Protein AF-0000000066333976 (afdb_homodimer)

InterPro domains:
  IPR004301 Nucleoplasmin family [PTHR22747] (30-150)
  IPR024057 Nucleoplasmin core domain [PF03066] (36-133)
  IPR036824 Nucleoplasmin core domain superfamily [SSF69203] (34-133)

Foldseek 3Di:
DDPPPCPPPVPPPPQPFPWDDFPVPPDVDFPKTKIKTKGWAFQVRFKDKDADDDPVWDKKKFWFKKFFDPPFDQDKKWKWKDAPPPPDDTGTDDIAGPVRGMDGDPDDIGHPGMMMGTPDGGTRMMTMMMMMTGDVVVVVVVVVVVVVVVVVVVVD/DPPPPPPPPPCPVPFPWPKDDFPQPPDPPFSKTKTKIKTWAFQVRFKDKDADPDPVWDKKKFWFKKFFDPPFDQDKKWKWKDAPPDPDDTHTDDIAGDVRGMDGDPDDIGHPGMMMGTPDGGTGMMTMMMMMTGDVVVVVVVVVVVVVVVVVVVVD

Secondary structure (DSSP, 8-state):
-----------------EE-------SS--SEEEEEEEEEEBTTB-EEEE--S-TTSEEEEEEEEEEE-TT--SS-EEEEEE-SSTTPPPEEEEEEBTTB-EEE-SS-EEPSSEEEEEEES---EEEEEEEEEEPHHHHHHHHHHHHHHHHHHHH-/-----------------EE--------SS--EEEEEEEEEE-SS--EEEE--S-TTSEEEEEEEEEEE-TT--SS-EEEEEE-SSTTPPPEEEEEEBTTB-EEE-SS-EEPSSEEEEEEES---EEEEEEEEEEPHHHHHHHHHHHHHHHHHHH--

Radius of gyration: 23.79 Å; Cα contacts (8 Å, |Δi|>4): 651; chains: 2; bounding box: 66×65×84 Å

Solvent-accessible surface area (backbone atoms only — not comparable to full-atom values): 17307 Å² total; per-residue (Å²): 140,82,82,79,83,68,82,75,76,78,68,78,71,62,61,58,56,48,62,54,79,66,76,74,76,75,64,104,58,79,66,50,49,65,31,46,36,32,39,52,30,25,67,92,40,36,63,49,73,49,68,72,88,62,83,86,40,54,60,43,34,32,49,41,37,43,32,56,42,91,79,27,63,76,53,56,31,31,36,24,38,33,39,52,43,42,95,37,69,66,40,61,65,44,33,32,29,74,76,36,43,59,49,70,37,87,70,47,74,44,40,61,44,33,37,39,33,52,78,35,54,52,33,43,32,37,39,36,29,36,40,36,36,43,50,60,67,54,57,48,45,53,52,47,51,55,49,50,57,52,48,54,59,67,76,96,139,81,83,78,80,71,81,77,75,81,72,79,77,70,73,73,58,50,63,25,45,83,57,79,68,76,63,98,58,82,59,47,35,79,27,49,33,36,43,70,32,25,67,91,40,35,60,50,74,48,69,72,88,59,83,86,41,54,60,44,34,33,47,41,26,41,25,47,44,90,78,28,63,74,53,58,31,31,36,24,38,32,41,51,73,58,96,56,71,67,41,78,76,44,78,30,29,74,69,39,32,44,51,71,39,79,75,50,70,43,40,62,46,34,37,39,33,52,78,35,56,50,32,43,32,35,38,25,29,36,39,34,39,40,48,57,72,55,52,49,50,52,52,50,51,53,48,52,53,52,52,52,57,70,75,97

Sequence (312 aa):
MFANMTSSFDENDSATSFSLSELSTSSSVSDRACVHWGCVLSGSKTTAVFKAENDLLENQFFIKTICLSEDAGDEMHIVAVCDGVGASKPLPIATLRHCMPMISFPGLELIPPVTFKLCSGKGPVFVSAQHITLNPIEMIEEEEEEKQDEEEDEDGMFANMTSSFDENDSATSFSLSELSTSSSVSDRACVHWGCVLSGSKTTAVFKAENDLLENQFFIKTICLSEDAGDEMHIVAVCDGVGASKPLPIATLRHCMPMISFPGLELIPPVTFKLCSGKGPVFVSAQHITLNPIEMIEEEEEEKQDEEEDEDG

Nearest PDB structures (foldse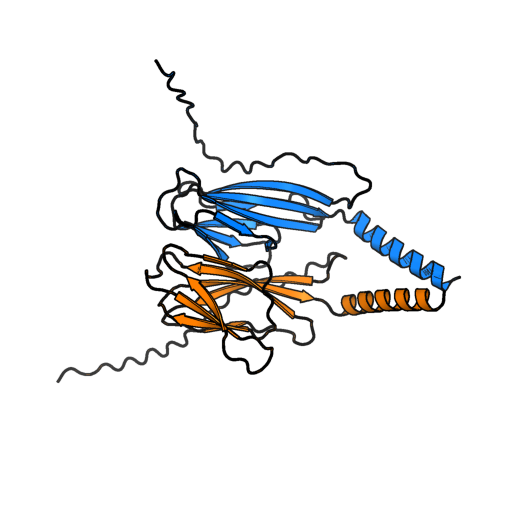ek):
  1xb9-assembly1_B  TM=9.253E-01  e=4.023E-10  Xenopus laevis
  3t30-assembly1_A  TM=9.185E-01  e=1.889E-09  Homo sapiens
  1xe0-assembly1_E  TM=9.095E-01  e=1.283E-09  Xenopus laevis
  1nlq-assembly1_D  TM=8.641E-01  e=8.233E-07  Drosophila melanogaster
  1nlq-assembly1_A  TM=8.359E-01  e=9.718E-07  Drosophila melanogaster

Structure (mmCIF, N/CA/C/O backbone):
data_AF-0000000066333976-model_v1
#
loop_
_entity.id
_entity.type
_entity.pdbx_description
1 polymer 'Nucleophosmin/nucleoplasmin, 2a'
#
loop_
_atom_site.group_PDB
_atom_site.id
_atom_site.type_symbol
_atom_site.label_atom_id
_atom_site.label_alt_id
_atom_site.label_comp_id
_atom_site.label_asym_id
_atom_site.label_entity_id
_atom_site.label_seq_id
_atom_site.pdbx_PDB_ins_code
_atom_site.Cartn_x
_atom_site.Cartn_y
_atom_site.Cartn_z
_atom_site.occupancy
_atom_site.B_iso_or_equiv
_atom_site.auth_seq_id
_atom_site.auth_comp_id
_atom_site.auth_asym_id
_atom_site.auth_atom_id
_atom_site.pdbx_PDB_model_num
ATOM 1 N N . MET A 1 1 ? -38 -29.406 14.859 1 21.77 1 MET A N 1
ATOM 2 C CA . MET A 1 1 ? -38.906 -28.484 14.172 1 21.77 1 MET A CA 1
ATOM 3 C C . MET A 1 1 ? -38.312 -27.078 14.102 1 21.77 1 MET A C 1
ATOM 5 O O . MET A 1 1 ? -38.406 -26.297 15.047 1 21.77 1 MET A O 1
ATOM 9 N N . PHE A 1 2 ? -36.969 -26.844 13.688 1 23.08 2 PHE A N 1
ATOM 10 C CA . PHE A 1 2 ? -36 -25.766 13.75 1 23.08 2 PHE A CA 1
ATOM 11 C C . PHE A 1 2 ? -36.375 -24.625 12.812 1 23.08 2 PHE A C 1
ATOM 13 O O . PHE A 1 2 ? -36.688 -24.859 11.633 1 23.08 2 PHE A O 1
ATOM 20 N N . ALA A 1 3 ? -37.094 -23.562 13.289 1 21.98 3 ALA A N 1
ATOM 21 C CA . ALA A 1 3 ? -37.656 -22.359 12.688 1 21.98 3 ALA A CA 1
ATOM 22 C C . ALA A 1 3 ? -36.656 -21.688 11.758 1 21.98 3 ALA A C 1
ATOM 24 O O . ALA A 1 3 ? -35.5 -21.531 12.102 1 21.98 3 ALA A O 1
ATOM 25 N N . ASN A 1 4 ? -36.875 -21.75 10.406 1 21.89 4 ASN A N 1
ATOM 26 C CA . ASN A 1 4 ? -36.219 -21.328 9.172 1 21.89 4 ASN A CA 1
ATOM 27 C C . ASN A 1 4 ? -36.031 -19.812 9.133 1 21.89 4 ASN A C 1
ATOM 29 O O . ASN A 1 4 ? -36.969 -19.047 9.102 1 21.89 4 ASN A O 1
ATOM 33 N N . MET A 1 5 ? -35.156 -19.188 9.93 1 23.03 5 MET A N 1
ATOM 34 C CA . MET A 1 5 ? -34.938 -17.75 10.031 1 23.03 5 MET A CA 1
ATOM 35 C C . MET A 1 5 ? -34.625 -17.141 8.672 1 23.03 5 MET A C 1
ATOM 37 O O . MET A 1 5 ? -33.562 -17.406 8.094 1 23.03 5 MET A O 1
ATOM 41 N N . THR A 1 6 ? -35.5 -17 7.668 1 26.38 6 THR A N 1
ATOM 42 C CA . THR A 1 6 ? -35.531 -16.453 6.316 1 26.38 6 THR A CA 1
ATOM 43 C C . THR A 1 6 ? -35.156 -14.977 6.324 1 26.38 6 THR A C 1
ATOM 45 O O . THR A 1 6 ? -35.406 -14.258 5.359 1 26.38 6 THR A O 1
ATOM 48 N N . SER A 1 7 ? -34.281 -14.383 7.121 1 26.28 7 SER A N 1
ATOM 49 C CA . SER A 1 7 ? -34.188 -12.93 7.07 1 26.28 7 SER A CA 1
ATOM 50 C C . SER A 1 7 ? -33.781 -12.453 5.676 1 26.28 7 SER A C 1
ATOM 52 O O . SER A 1 7 ? -32.844 -12.953 5.082 1 26.28 7 SER A O 1
ATOM 54 N N . SER A 1 8 ? -34.688 -12.102 4.824 1 28.3 8 SER A N 1
ATOM 55 C CA . SER A 1 8 ? -34.688 -11.453 3.521 1 28.3 8 SER A CA 1
ATOM 56 C C . SER A 1 8 ? -33.781 -10.234 3.525 1 28.3 8 SER A C 1
ATOM 58 O O . SER A 1 8 ? -34 -9.273 4.262 1 28.3 8 SER A O 1
ATOM 60 N N . PHE A 1 9 ? -32.406 -10.375 3.426 1 28.52 9 PHE A N 1
ATOM 61 C CA . PHE A 1 9 ? -31.484 -9.289 3.133 1 28.52 9 PHE A CA 1
ATOM 62 C C . PHE A 1 9 ? -31.875 -8.562 1.855 1 28.52 9 PHE A C 1
ATOM 64 O O . PHE A 1 9 ? -31.938 -9.172 0.782 1 28.52 9 PHE A O 1
ATOM 71 N N . ASP A 1 10 ? -32.969 -7.934 1.792 1 31.34 10 ASP A N 1
ATOM 72 C CA . ASP A 1 10 ? -33.312 -7.031 0.694 1 31.34 10 ASP A CA 1
ATOM 73 C C . ASP A 1 10 ? -32.094 -6.164 0.311 1 31.34 10 ASP A C 1
ATOM 75 O O . ASP A 1 10 ? -31.656 -5.332 1.103 1 31.34 10 ASP A O 1
ATOM 79 N N . GLU A 1 11 ? -31.156 -6.664 -0.426 1 31.61 11 GLU A N 1
ATOM 80 C CA . GLU A 1 11 ? -29.797 -6.301 -0.812 1 31.61 11 GLU A CA 1
ATOM 81 C C . GLU A 1 11 ? -29.781 -5.035 -1.665 1 31.61 11 GLU A C 1
ATOM 83 O O . GLU A 1 11 ? -29.797 -5.109 -2.896 1 31.61 11 GLU A O 1
ATOM 88 N N . ASN A 1 12 ? -30.75 -4.195 -1.625 1 33.91 12 ASN A N 1
ATOM 89 C CA . ASN A 1 12 ? -30.5 -2.934 -2.314 1 33.91 12 ASN A CA 1
ATOM 90 C C . ASN A 1 12 ? -29.141 -2.342 -1.954 1 33.91 12 ASN A C 1
ATOM 92 O O . ASN A 1 12 ? -28.938 -1.881 -0.83 1 33.91 12 ASN A O 1
ATOM 96 N N . ASP A 1 13 ? -28.078 -2.992 -2.262 1 35.62 13 ASP A N 1
ATOM 97 C CA . ASP A 1 13 ? -26.734 -3.168 -1.733 1 35.62 13 ASP A CA 1
ATOM 98 C C . ASP A 1 13 ? -25.953 -1.854 -1.762 1 35.62 13 ASP A C 1
ATOM 100 O O . ASP A 1 13 ? -25.344 -1.513 -2.773 1 35.62 13 ASP A O 1
ATOM 104 N N . SER A 1 14 ? -26.609 -0.708 -1.386 1 34.12 14 SER A N 1
ATOM 105 C CA . SER A 1 14 ? -25.891 0.531 -1.108 1 34.12 14 SER A CA 1
ATOM 106 C C . SER A 1 14 ? -24.656 0.273 -0.254 1 34.12 14 SER A C 1
ATOM 108 O O . SER A 1 14 ? -24.75 -0.365 0.797 1 34.12 14 SER A O 1
ATOM 110 N N . ALA A 1 15 ? -23.594 0.034 -0.888 1 41.09 15 ALA A N 1
ATOM 111 C CA . ALA A 1 15 ? -22.344 0.013 -0.123 1 41.09 15 ALA A CA 1
ATOM 112 C C . ALA A 1 15 ? -22.422 0.968 1.064 1 41.09 15 ALA A C 1
ATOM 114 O O . ALA A 1 15 ? -22.297 2.184 0.899 1 41.09 15 ALA A O 1
ATOM 115 N N . THR A 1 16 ? -23.375 0.77 2.023 1 39.41 16 THR A N 1
ATOM 116 C CA . THR A 1 16 ? -23.5 1.632 3.195 1 39.41 16 THR A CA 1
ATOM 117 C C . THR A 1 16 ? -22.172 1.677 3.963 1 39.41 16 THR A C 1
ATOM 119 O O . THR A 1 16 ? -21.625 0.634 4.336 1 39.41 16 THR A O 1
ATOM 122 N N . SER A 1 17 ? -21.312 2.529 3.588 1 44.94 17 SER A N 1
ATOM 123 C CA . SER A 1 17 ? -20.25 2.916 4.523 1 44.94 17 SER A CA 1
ATOM 124 C C . SER A 1 17 ? -20.797 3.051 5.941 1 44.94 17 SER A C 1
ATOM 126 O O . SER A 1 17 ? -21.844 3.654 6.152 1 44.94 17 SER A O 1
ATOM 128 N N . PHE A 1 18 ? -20.812 2.01 6.707 1 48.28 18 PHE A N 1
ATOM 129 C CA . PHE A 1 18 ? -21.219 2.174 8.094 1 48.28 18 PHE A CA 1
ATOM 130 C C . PHE A 1 18 ? -20.203 3.004 8.867 1 48.28 18 PHE A C 1
ATOM 132 O O . PHE A 1 18 ? -19 2.742 8.805 1 48.28 18 PHE A O 1
ATOM 139 N N . SER A 1 19 ? -20.547 4.207 8.938 1 38.12 19 SER A N 1
ATOM 140 C CA . SER A 1 19 ? -19.781 5.016 9.883 1 38.12 19 SER A CA 1
ATOM 141 C C . SER A 1 19 ? -20.078 4.609 11.32 1 38.12 19 SER A C 1
ATOM 143 O O . SER A 1 19 ? -21.219 4.641 11.758 1 38.12 19 SER A O 1
ATOM 145 N N . LEU A 1 20 ? -19.484 3.637 11.906 1 35.81 20 LEU A N 1
ATOM 146 C CA . LEU A 1 20 ? -19.609 3.486 13.352 1 35.81 20 LEU A CA 1
ATOM 147 C C . LEU A 1 20 ? -19.469 4.836 14.055 1 35.81 20 LEU A C 1
ATOM 149 O O . LEU A 1 20 ? -18.578 5.629 13.719 1 35.81 20 LEU A O 1
ATOM 153 N N . SER A 1 21 ? -20.469 5.305 14.797 1 36.91 21 SER A N 1
ATOM 154 C CA . SER A 1 21 ? -20.594 6.492 15.633 1 36.91 21 SER A CA 1
ATOM 155 C C . SER A 1 21 ? -19.312 6.762 16.406 1 36.91 21 SER A C 1
ATOM 157 O O . SER A 1 21 ? -18.578 5.836 16.734 1 36.91 21 SER A O 1
ATOM 159 N N . GLU A 1 22 ? -19.047 8.102 16.562 1 38.59 22 GLU A N 1
ATOM 160 C CA . GLU A 1 22 ? -18.047 8.977 17.172 1 38.59 22 GLU A CA 1
ATOM 161 C C . GLU A 1 22 ? -18.016 8.797 18.688 1 38.59 22 GLU A C 1
ATOM 163 O O . GLU A 1 22 ? -18.906 9.258 19.406 1 38.59 22 GLU A O 1
ATOM 168 N N . LEU A 1 23 ? -17.688 7.73 19.328 1 34.84 23 LEU A N 1
ATOM 169 C CA . LEU A 1 23 ? -17.391 7.953 20.734 1 34.84 23 LEU A CA 1
ATOM 170 C C . LEU A 1 23 ? -16.344 9.055 20.906 1 34.84 23 LEU A C 1
ATOM 172 O O . LEU A 1 23 ? -15.172 8.859 20.562 1 34.84 23 LEU A O 1
ATOM 176 N N . SER A 1 24 ? -16.859 10.273 20.844 1 36.06 24 SER A N 1
ATOM 177 C CA . SER A 1 24 ? -16.172 11.492 21.266 1 36.06 24 SER A CA 1
ATOM 178 C C . SER A 1 24 ? -15.664 11.375 22.703 1 36.06 24 SER A C 1
ATOM 180 O O . SER A 1 24 ? -16.453 11.453 23.641 1 36.06 24 SER A O 1
ATOM 182 N N . THR A 1 25 ? -15 10.383 23.234 1 34.78 25 THR A N 1
ATOM 183 C CA . THR A 1 25 ? -14.531 10.555 24.609 1 34.78 25 THR A CA 1
ATOM 184 C C . THR A 1 25 ? -13.75 11.852 24.75 1 34.78 25 THR A C 1
ATOM 186 O O . THR A 1 25 ? -12.938 12.195 23.891 1 34.78 25 THR A O 1
ATOM 189 N N . SER A 1 26 ? -14.148 12.789 25.75 1 32.47 26 SER A N 1
ATOM 190 C CA . SER A 1 26 ? -13.781 14.062 26.359 1 32.47 26 SER A CA 1
ATOM 191 C C . SER A 1 26 ? -12.32 14.055 26.812 1 32.47 26 SER A C 1
ATOM 193 O O . SER A 1 26 ? -11.859 15.008 27.438 1 32.47 26 SER A O 1
ATOM 195 N N . SER A 1 27 ? -11.484 13.023 27.094 1 38.28 27 SER A N 1
ATOM 196 C CA . SER A 1 27 ? -10.344 13.336 27.953 1 38.28 27 SER A CA 1
ATOM 197 C C . SER A 1 27 ? -9.609 14.578 27.469 1 38.28 27 SER A C 1
ATOM 199 O O . SER A 1 27 ? -9.703 14.945 26.297 1 38.28 27 SER A O 1
ATOM 201 N N . SER A 1 28 ? -9.016 15.484 28.344 1 39.25 28 SER A N 1
ATOM 202 C CA . SER A 1 28 ? -8.211 16.688 28.156 1 39.25 28 SER A CA 1
ATOM 203 C C . SER A 1 28 ? -7.312 16.562 26.922 1 39.25 28 SER A C 1
ATOM 205 O O . SER A 1 28 ? -6.379 17.344 26.75 1 39.25 28 SER A O 1
ATOM 207 N N . VAL A 1 29 ? -7.148 15.414 26.156 1 43.16 29 VAL A N 1
ATOM 208 C CA . VAL A 1 29 ? -6.656 14.516 25.125 1 43.16 29 VAL A CA 1
ATOM 209 C C . VAL A 1 29 ? -6.691 15.219 23.766 1 43.16 29 VAL A C 1
ATOM 211 O O . VAL A 1 29 ? -7.633 15.961 23.469 1 43.16 29 VAL A O 1
ATOM 214 N N . SER A 1 30 ? -5.648 15.148 22.719 1 48.72 30 SER A N 1
ATOM 215 C CA . SER A 1 30 ? -5.473 15.703 21.375 1 48.72 30 SER A CA 1
ATOM 216 C C . SER A 1 30 ? -6.789 15.719 20.609 1 48.72 30 SER A C 1
ATOM 218 O O . SER A 1 30 ? -7.59 14.789 20.719 1 48.72 30 SER A O 1
ATOM 220 N N . ASP A 1 31 ? -7.484 16.844 20.562 1 63.28 31 ASP A N 1
ATOM 221 C CA . ASP A 1 31 ? -8.641 17.25 19.766 1 63.28 31 ASP A CA 1
ATOM 222 C C . ASP A 1 31 ? -8.695 16.5 18.438 1 63.28 31 ASP A C 1
ATOM 224 O O . ASP A 1 31 ? -8.883 17.094 17.391 1 63.28 31 ASP A O 1
ATOM 228 N N . ARG A 1 32 ? -8.18 15.438 18.547 1 72.88 32 ARG A N 1
ATOM 229 C CA . ARG A 1 32 ? -8.336 14.586 17.375 1 72.88 32 ARG A CA 1
ATOM 230 C C . ARG A 1 32 ? -9.617 13.766 17.453 1 72.88 32 ARG A C 1
ATOM 232 O O . ARG A 1 32 ? -9.953 13.234 18.516 1 72.88 32 ARG A O 1
ATOM 239 N N . ALA A 1 33 ? -10.438 13.875 16.484 1 80.94 33 ALA A N 1
ATOM 240 C CA . ALA A 1 33 ? -11.57 12.969 16.312 1 80.94 33 ALA A CA 1
ATOM 241 C C . ALA A 1 33 ? -11.172 11.742 15.492 1 80.94 33 ALA A C 1
ATOM 243 O O . ALA A 1 33 ? -10.492 11.867 14.469 1 80.94 33 ALA A O 1
ATOM 244 N N . CYS A 1 34 ? -11.359 10.516 16.141 1 85.56 34 CYS A N 1
ATOM 245 C CA . CYS A 1 34 ? -11.094 9.25 15.469 1 85.56 34 CYS A CA 1
ATOM 246 C C . CYS A 1 34 ? -12.383 8.492 15.188 1 85.56 34 CYS A C 1
ATOM 248 O O . CYS A 1 34 ? -13.102 8.117 16.125 1 85.56 34 CYS A O 1
ATOM 250 N N . VAL A 1 35 ? -12.695 8.258 13.93 1 89.81 35 VAL A N 1
ATOM 251 C CA . VAL A 1 35 ? -13.945 7.617 13.523 1 89.81 35 VAL A CA 1
ATOM 252 C C . VAL A 1 35 ? -13.641 6.375 12.688 1 89.81 35 VAL A C 1
ATOM 254 O O . VAL A 1 35 ? -12.789 6.418 11.797 1 89.81 35 VAL A O 1
ATOM 257 N N . HIS A 1 36 ? -14.312 5.246 12.992 1 93.12 36 HIS A N 1
ATOM 258 C CA . HIS A 1 36 ? -14.195 4.047 12.164 1 93.12 36 HIS A CA 1
ATOM 259 C C . HIS A 1 36 ? -15.047 4.16 10.906 1 93.12 36 HIS A C 1
ATOM 261 O O . HIS A 1 36 ? -16.172 4.68 10.953 1 93.12 36 HIS A O 1
ATOM 267 N N . TRP A 1 37 ? -14.562 3.678 9.891 1 94.06 37 TRP A N 1
ATOM 268 C CA . TRP A 1 37 ? -15.242 3.643 8.602 1 94.06 37 TRP A CA 1
ATOM 269 C C . TRP A 1 37 ? -15.117 2.266 7.957 1 94.06 37 TRP A C 1
ATOM 271 O O . TRP A 1 37 ? -14.133 1.555 8.18 1 94.06 37 TRP A O 1
ATOM 281 N N . GLY A 1 38 ? -16.141 1.866 7.207 1 96.69 38 GLY A N 1
ATOM 282 C CA . GLY A 1 38 ? -16.078 0.613 6.473 1 96.69 38 GLY A CA 1
ATOM 283 C C . GLY A 1 38 ? -16.984 0.59 5.254 1 96.69 38 GLY A C 1
ATOM 284 O O . GLY A 1 38 ? -17.859 1.449 5.109 1 96.69 38 GLY A O 1
ATOM 285 N N . CYS A 1 39 ? -16.75 -0.348 4.383 1 96.88 39 CYS A N 1
ATOM 286 C CA . CYS A 1 39 ? -17.578 -0.558 3.201 1 96.88 39 CYS A CA 1
ATOM 287 C C . CYS A 1 39 ? -17.5 -2.008 2.734 1 96.88 39 CYS A C 1
ATOM 289 O O . CYS A 1 39 ? -16.734 -2.803 3.285 1 96.88 39 CYS A O 1
ATOM 291 N N . VAL A 1 40 ? -18.391 -2.309 1.813 1 97.44 40 VAL A N 1
ATOM 292 C CA . VAL A 1 40 ? -18.406 -3.621 1.176 1 97.44 40 VAL A CA 1
ATOM 293 C C . VAL A 1 40 ? -18.25 -3.463 -0.336 1 97.44 40 VAL A C 1
ATOM 295 O O . VAL A 1 40 ? -18.953 -2.654 -0.953 1 97.44 40 VAL A O 1
ATOM 298 N N . LEU A 1 41 ? -17.297 -4.184 -0.89 1 98.25 41 LEU A N 1
ATOM 299 C CA . LEU A 1 41 ? -17.141 -4.254 -2.338 1 98.25 41 LEU A CA 1
ATOM 300 C C . LEU A 1 41 ? -17.641 -5.586 -2.879 1 98.25 41 LEU A C 1
ATOM 302 O O . LEU A 1 41 ? -17.453 -6.629 -2.248 1 98.25 41 LEU A O 1
ATOM 306 N N . SER A 1 42 ? -18.219 -5.562 -4.031 1 97.81 42 SER A N 1
ATOM 307 C CA . SER A 1 42 ? -18.75 -6.762 -4.664 1 97.81 42 SER A CA 1
ATOM 308 C C . SER A 1 42 ? -18.828 -6.602 -6.18 1 97.81 42 SER A C 1
ATOM 310 O O . SER A 1 42 ? -18.531 -5.527 -6.711 1 97.81 42 SER A O 1
ATOM 312 N N . GLY A 1 43 ? -19.141 -7.742 -6.82 1 96.88 43 GLY A N 1
ATOM 313 C CA . GLY A 1 43 ? -19.344 -7.699 -8.258 1 96.88 43 GLY A CA 1
ATOM 314 C C . GLY A 1 43 ? -20.344 -6.645 -8.688 1 96.88 43 GLY A C 1
ATOM 315 O O . GLY A 1 43 ? -20.234 -6.07 -9.773 1 96.88 43 GLY A O 1
ATOM 316 N N . SER A 1 44 ? -21.312 -6.258 -7.941 1 96.19 44 SER A N 1
ATOM 317 C CA . SER A 1 44 ? -22.359 -5.285 -8.273 1 96.19 44 SER A CA 1
ATOM 318 C C . SER A 1 44 ? -21.938 -3.875 -7.879 1 96.19 44 SER A C 1
ATOM 320 O O . SER A 1 44 ? -22.469 -2.895 -8.391 1 96.19 44 SER A O 1
ATOM 322 N N . LYS A 1 45 ? -21.047 -3.639 -6.984 1 97.31 45 LYS A N 1
ATOM 323 C CA . LYS A 1 45 ? -20.484 -2.375 -6.527 1 97.31 45 LYS A CA 1
ATOM 324 C C . LYS A 1 45 ? -18.984 -2.498 -6.305 1 97.31 45 LYS A C 1
ATOM 326 O O . LYS A 1 45 ? -18.531 -2.688 -5.176 1 97.31 45 LYS A O 1
ATOM 331 N N . THR A 1 46 ? -18.281 -2.219 -7.262 1 98.25 46 THR A N 1
ATOM 332 C CA . THR A 1 46 ? -16.859 -2.549 -7.246 1 98.25 46 THR A CA 1
ATOM 333 C C . THR A 1 46 ? -16.031 -1.388 -6.688 1 98.25 46 THR A C 1
ATOM 335 O O . THR A 1 46 ? -14.836 -1.529 -6.441 1 98.25 46 THR A O 1
ATOM 338 N N . THR A 1 47 ? -16.703 -0.227 -6.465 1 97.69 47 THR A N 1
ATOM 339 C CA . THR A 1 47 ? -15.953 0.953 -6.047 1 97.69 47 THR A CA 1
ATOM 340 C C . THR A 1 47 ? -16.594 1.599 -4.824 1 97.69 47 THR A C 1
ATOM 342 O O . THR A 1 47 ? -17.828 1.605 -4.691 1 97.69 47 THR A O 1
ATOM 345 N N . ALA A 1 48 ? -15.805 2.08 -3.939 1 97.5 48 ALA A N 1
ATOM 346 C CA . ALA A 1 48 ? -16.219 2.873 -2.785 1 97.5 48 ALA A CA 1
ATOM 347 C C . ALA A 1 48 ? -15.266 4.051 -2.562 1 97.5 48 ALA A C 1
ATOM 349 O O . ALA A 1 48 ? -14.055 3.92 -2.732 1 97.5 48 ALA A O 1
ATOM 350 N N . VAL A 1 49 ? -15.867 5.188 -2.158 1 96.31 49 VAL A N 1
ATOM 351 C CA . VAL A 1 49 ? -15.062 6.391 -1.971 1 96.31 49 VAL A CA 1
ATOM 352 C C . VAL A 1 49 ? -15.289 6.949 -0.565 1 96.31 49 VAL A C 1
ATOM 354 O O . VAL A 1 49 ? -16.422 7.105 -0.126 1 96.31 49 VAL A O 1
ATOM 357 N N . PHE A 1 50 ? -14.203 7.195 0.134 1 95.31 50 PHE A N 1
ATOM 358 C CA . PHE A 1 50 ? -14.258 7.992 1.353 1 95.31 50 PHE A CA 1
ATOM 359 C C . PHE A 1 50 ? -13.898 9.445 1.062 1 95.31 50 PHE A C 1
ATOM 361 O O . PHE A 1 50 ? -12.836 9.727 0.5 1 95.31 50 PHE A O 1
ATOM 368 N N . LYS A 1 51 ? -14.75 10.297 1.509 1 93.06 51 LYS A N 1
ATOM 369 C CA . LYS A 1 51 ? -14.5 11.734 1.429 1 93.06 51 LYS A CA 1
ATOM 370 C C . LYS A 1 51 ? -14.586 12.383 2.805 1 93.06 51 LYS A C 1
ATOM 372 O O . LYS A 1 51 ? -15.578 12.211 3.516 1 93.06 51 LYS A O 1
ATOM 377 N N . ALA A 1 52 ? -13.523 12.992 3.113 1 88.69 52 ALA A N 1
ATOM 378 C CA . ALA A 1 52 ? -13.578 13.734 4.371 1 88.69 52 ALA A CA 1
ATOM 379 C C . ALA A 1 52 ? -14.531 14.922 4.266 1 88.69 52 ALA A C 1
ATOM 381 O O . ALA A 1 52 ? -14.586 15.594 3.234 1 88.69 52 ALA A O 1
ATOM 382 N N . GLU A 1 53 ? -15.273 15.188 5.258 1 81.56 53 GLU A N 1
ATOM 383 C CA . GLU A 1 53 ? -16.266 16.25 5.258 1 81.56 53 GLU A CA 1
ATOM 384 C C . GLU A 1 53 ? -15.609 17.625 5.285 1 81.56 53 GLU A C 1
ATOM 386 O O . GLU A 1 53 ? -16.031 18.531 4.562 1 81.56 53 GLU A O 1
ATOM 391 N N . ASN A 1 54 ? -14.633 17.891 6.148 1 74.38 54 ASN A N 1
ATOM 392 C CA . ASN A 1 54 ? -14 19.203 6.32 1 74.38 54 ASN A CA 1
ATOM 393 C C . ASN A 1 54 ? -12.594 19.219 5.734 1 74.38 54 ASN A C 1
ATOM 395 O O . ASN A 1 54 ? -11.664 18.672 6.328 1 74.38 54 ASN A O 1
ATOM 399 N N . ASP A 1 55 ? -12.406 19.938 4.676 1 70 55 ASP A N 1
ATOM 400 C CA . ASP A 1 55 ? -11.117 19.984 3.99 1 70 55 ASP A CA 1
ATOM 401 C C . ASP A 1 55 ? -10.172 20.953 4.688 1 70 55 ASP A C 1
ATOM 403 O O . ASP A 1 55 ? -8.992 21.031 4.34 1 70 55 ASP A O 1
ATOM 407 N N . LEU A 1 56 ? -10.711 21.688 5.668 1 69.88 56 LEU A N 1
ATOM 408 C CA . LEU A 1 56 ? -9.875 22.656 6.355 1 69.88 56 LEU A CA 1
ATOM 409 C C . LEU A 1 56 ? -9.031 22 7.438 1 69.88 56 LEU A C 1
ATOM 411 O O . LEU A 1 56 ? -8.031 22.547 7.883 1 69.88 56 LEU A O 1
ATOM 415 N N . LEU A 1 57 ? -9.477 20.891 7.879 1 74.06 57 LEU A N 1
ATOM 416 C CA . LEU A 1 57 ? -8.75 20.141 8.898 1 74.06 57 LEU A CA 1
ATOM 417 C C . LEU A 1 57 ? -7.797 19.141 8.266 1 74.06 57 LEU A C 1
ATOM 419 O O . LEU A 1 57 ? -7.973 18.75 7.109 1 74.06 57 LEU A O 1
ATOM 423 N N . GLU A 1 58 ? -6.785 18.828 9.055 1 77.62 58 GLU A N 1
ATOM 424 C CA . GLU A 1 58 ? -5.957 17.688 8.656 1 77.62 58 GLU A CA 1
ATOM 425 C C . GLU A 1 58 ? -6.707 16.375 8.836 1 77.62 58 GLU A C 1
ATOM 427 O O . GLU A 1 58 ? -7.191 16.078 9.93 1 77.62 58 GLU A O 1
ATOM 432 N N . ASN A 1 59 ? -6.898 15.773 7.762 1 81.88 59 ASN A N 1
ATOM 433 C CA . ASN A 1 59 ? -7.598 14.5 7.75 1 81.88 59 ASN A CA 1
ATOM 434 C C . ASN A 1 59 ? -6.652 13.336 7.445 1 81.88 59 ASN A C 1
ATOM 436 O O . ASN A 1 59 ? -5.879 13.398 6.488 1 81.88 59 ASN A O 1
ATOM 440 N N . GLN A 1 60 ? -6.57 12.391 8.352 1 85.5 60 GLN A N 1
ATOM 441 C CA . GLN A 1 60 ? -5.805 11.164 8.141 1 85.5 60 GLN A CA 1
ATOM 442 C C . GLN A 1 60 ? -6.723 9.961 7.98 1 85.5 60 GLN A C 1
ATOM 444 O O . GLN A 1 60 ? -7.617 9.742 8.797 1 85.5 60 GLN A O 1
ATOM 449 N N . PHE A 1 61 ? -6.438 9.234 7 1 92.12 61 PHE A N 1
ATOM 450 C CA . PHE A 1 61 ? -7.207 8.023 6.723 1 92.12 61 PHE A CA 1
ATOM 451 C C . PHE A 1 61 ? -6.309 6.797 6.734 1 92.12 61 PHE A C 1
ATOM 453 O O . PHE A 1 61 ? -5.367 6.699 5.945 1 92.12 61 PHE A O 1
ATOM 460 N N . PHE A 1 62 ? -6.641 5.848 7.66 1 93.44 62 PHE A N 1
ATOM 461 C CA . PHE A 1 62 ? -5.84 4.637 7.809 1 93.44 62 PHE A CA 1
ATOM 462 C C . PHE A 1 62 ? -6.66 3.4 7.477 1 93.44 62 PHE A C 1
ATOM 464 O O . PHE A 1 62 ? -7.699 3.152 8.102 1 93.44 62 PHE A O 1
ATOM 471 N N . ILE A 1 63 ? -6.203 2.613 6.48 1 96.31 63 ILE A N 1
ATOM 472 C CA . ILE A 1 63 ? -6.812 1.303 6.285 1 96.31 63 ILE A CA 1
ATOM 473 C C . ILE A 1 63 ? -6.398 0.368 7.422 1 96.31 63 ILE A C 1
ATOM 475 O O . ILE A 1 63 ? -5.227 0.323 7.801 1 96.31 63 ILE A O 1
ATOM 479 N N . LYS A 1 64 ? -7.352 -0.317 8.008 1 95.12 64 LYS A N 1
ATOM 480 C CA . LYS A 1 64 ? -7.051 -1.261 9.078 1 95.12 64 LYS A CA 1
ATOM 481 C C . LYS A 1 64 ? -6.988 -2.691 8.555 1 95.12 64 LYS A C 1
ATOM 483 O O . LYS A 1 64 ? -5.98 -3.377 8.719 1 95.12 64 LYS A O 1
ATOM 488 N N . THR A 1 65 ? -8.094 -3.107 7.891 1 97.06 65 THR A N 1
ATOM 489 C CA . THR A 1 65 ? -8.133 -4.469 7.363 1 97.06 65 THR A CA 1
ATOM 490 C C . THR A 1 65 ? -8.914 -4.523 6.059 1 97.06 65 THR A C 1
ATOM 492 O O . THR A 1 65 ? -9.742 -3.65 5.789 1 97.06 65 THR A O 1
ATOM 495 N N . ILE A 1 66 ? -8.617 -5.477 5.25 1 98.19 66 ILE A N 1
ATOM 496 C CA . ILE A 1 66 ? -9.414 -5.957 4.129 1 98.19 66 ILE A CA 1
ATOM 497 C C . ILE A 1 66 ? -9.664 -7.457 4.273 1 98.19 66 ILE A C 1
ATOM 499 O O . ILE A 1 66 ? -8.719 -8.234 4.434 1 98.19 66 ILE A O 1
ATOM 503 N N . CYS A 1 67 ? -10.969 -7.84 4.23 1 98.19 67 CYS A N 1
ATOM 504 C CA . CYS A 1 67 ? -11.297 -9.234 4.527 1 98.19 67 CYS A CA 1
ATOM 505 C C . CYS A 1 67 ? -12.375 -9.75 3.586 1 98.19 67 CYS A C 1
ATOM 507 O O . CYS A 1 67 ? -13.305 -9.023 3.236 1 98.19 67 CYS A O 1
ATOM 509 N N . LEU A 1 68 ? -12.266 -11.039 3.305 1 97.69 68 LEU A N 1
ATOM 510 C CA . LEU A 1 68 ? -13.328 -11.703 2.551 1 97.69 68 LEU A CA 1
ATOM 511 C C . LEU A 1 68 ? -14.508 -12.039 3.455 1 97.69 68 LEU A C 1
ATOM 513 O O . LEU A 1 68 ? -14.32 -12.406 4.617 1 97.69 68 LEU A O 1
ATOM 517 N N . SER A 1 69 ? -15.641 -11.867 2.854 1 96.31 69 SER A N 1
ATOM 518 C CA . SER A 1 69 ? -16.828 -12.375 3.525 1 96.31 69 SER A CA 1
ATOM 519 C C . SER A 1 69 ? -16.953 -13.891 3.361 1 96.31 69 SER A C 1
ATOM 521 O O . SER A 1 69 ? -16.312 -14.477 2.486 1 96.31 69 SER A O 1
ATOM 523 N N . GLU A 1 70 ? -17.828 -14.461 4.18 1 94.62 70 GLU A N 1
ATOM 524 C CA . GLU A 1 70 ? -18.094 -15.898 4.086 1 94.62 70 GLU A CA 1
ATOM 525 C C . GLU A 1 70 ? -18.688 -16.266 2.729 1 94.62 70 GLU A C 1
ATOM 527 O O . GLU A 1 70 ? -18.453 -17.359 2.215 1 94.62 70 GLU A O 1
ATOM 532 N N . ASP A 1 71 ? -19.328 -15.367 2.057 1 95.44 71 ASP A N 1
ATOM 533 C CA . ASP A 1 71 ? -20.031 -15.633 0.805 1 95.44 71 ASP A CA 1
ATOM 534 C C . ASP A 1 71 ? -19.125 -15.375 -0.397 1 95.44 71 ASP A C 1
ATOM 536 O O . ASP A 1 71 ? -19.531 -15.594 -1.542 1 95.44 71 ASP A O 1
ATOM 540 N N . ALA A 1 72 ? -17.953 -14.945 -0.097 1 96.44 72 ALA A N 1
ATOM 541 C CA . ALA A 1 72 ? -17.047 -14.688 -1.204 1 96.44 72 ALA A CA 1
ATOM 542 C C . ALA A 1 72 ? -16.609 -15.984 -1.871 1 96.44 72 ALA A C 1
ATOM 544 O O . ALA A 1 72 ? -16.359 -16.984 -1.193 1 96.44 72 ALA A O 1
ATOM 545 N N . GLY A 1 73 ? -16.438 -15.945 -3.164 1 93.94 73 GLY A N 1
ATOM 546 C CA . GLY A 1 73 ? -16 -17.109 -3.908 1 93.94 73 GLY A CA 1
ATOM 547 C C . GLY A 1 73 ? -14.547 -17.453 -3.688 1 93.94 73 GLY A C 1
ATOM 548 O O . GLY A 1 73 ? -13.828 -16.719 -2.998 1 93.94 73 GLY A O 1
ATOM 549 N N . ASP A 1 74 ? -14.039 -18.547 -4.332 1 93.19 74 ASP A N 1
ATOM 550 C CA . ASP A 1 74 ? -12.68 -19.047 -4.152 1 93.19 74 ASP A CA 1
ATOM 551 C C . ASP A 1 74 ? -11.711 -18.375 -5.129 1 93.19 74 ASP A C 1
ATOM 553 O O . ASP A 1 74 ? -10.5 -18.562 -5.039 1 93.19 74 ASP A O 1
ATOM 557 N N . GLU A 1 75 ? -12.18 -17.547 -5.945 1 94.81 75 GLU A N 1
ATOM 558 C CA . GLU A 1 75 ? -11.32 -16.859 -6.902 1 94.81 75 GLU A CA 1
ATOM 559 C C . GLU A 1 75 ? -10.461 -15.797 -6.211 1 94.81 75 GLU A C 1
ATOM 561 O O . GLU A 1 75 ? -10.672 -15.492 -5.035 1 94.81 75 GLU A O 1
ATOM 566 N N . MET A 1 76 ? -9.523 -15.305 -6.887 1 95.38 76 MET A N 1
ATOM 567 C CA . MET A 1 76 ? -8.656 -14.258 -6.367 1 95.38 76 MET A CA 1
ATOM 568 C C . MET A 1 76 ? -9.383 -12.914 -6.332 1 95.38 76 MET A C 1
ATOM 570 O O . MET A 1 76 ? -10.086 -12.555 -7.277 1 95.38 76 MET A O 1
ATOM 574 N N . HIS A 1 77 ? -9.289 -12.219 -5.215 1 98.19 77 HIS A N 1
ATOM 575 C CA . HIS A 1 77 ? -9.844 -10.875 -5.043 1 98.19 77 HIS A CA 1
ATOM 576 C C . HIS A 1 77 ? -8.742 -9.836 -4.902 1 98.19 77 HIS A C 1
ATOM 578 O O . HIS A 1 77 ? -7.926 -9.914 -3.979 1 98.19 77 HIS A O 1
ATOM 584 N N . ILE A 1 78 ? -8.695 -8.914 -5.77 1 98.56 78 ILE A N 1
ATOM 585 C CA . ILE A 1 78 ? -7.664 -7.879 -5.762 1 98.56 78 ILE A CA 1
ATOM 586 C C . ILE A 1 78 ? -8.305 -6.516 -5.504 1 98.56 78 ILE A C 1
ATOM 588 O O . ILE A 1 78 ? -9.211 -6.102 -6.23 1 98.56 78 ILE A O 1
ATOM 592 N N . VAL A 1 79 ? -7.82 -5.836 -4.48 1 98.44 79 VAL A N 1
ATOM 593 C CA . VAL A 1 79 ? -8.312 -4.508 -4.133 1 98.44 79 VAL A CA 1
ATOM 594 C C . VAL A 1 79 ? -7.215 -3.471 -4.379 1 98.44 79 VAL A C 1
ATOM 596 O O . VAL A 1 79 ? -6.082 -3.633 -3.92 1 98.44 79 VAL A O 1
ATOM 599 N N . ALA A 1 80 ? -7.582 -2.477 -5.156 1 97.62 80 ALA A N 1
ATOM 600 C CA . ALA A 1 80 ? -6.688 -1.348 -5.402 1 97.62 80 ALA A CA 1
ATOM 601 C C . ALA A 1 80 ? -7.219 -0.076 -4.75 1 97.62 80 ALA A C 1
ATOM 603 O O . ALA A 1 80 ? -8.406 0.015 -4.426 1 97.62 80 ALA A O 1
ATOM 604 N N . VAL A 1 81 ? -6.266 0.839 -4.5 1 96 81 VAL A N 1
ATOM 605 C CA . VAL A 1 81 ? -6.664 2.102 -3.887 1 96 81 VAL A CA 1
ATOM 606 C C . VAL A 1 81 ? -6.02 3.266 -4.637 1 96 81 VAL A C 1
ATOM 608 O O . VAL A 1 81 ? -4.973 3.104 -5.27 1 96 81 VAL A O 1
ATOM 611 N N . CYS A 1 82 ? -6.68 4.344 -4.586 1 93.19 82 CYS A N 1
ATOM 612 C CA . CYS A 1 82 ? -6.121 5.633 -4.988 1 93.19 82 CYS A CA 1
ATOM 613 C C . CYS A 1 82 ? -6.527 6.73 -4.016 1 93.19 82 CYS A C 1
ATOM 615 O O . CYS A 1 82 ? -7.652 6.738 -3.514 1 93.19 82 CYS A O 1
ATOM 617 N N . ASP A 1 83 ? -5.566 7.535 -3.709 1 90.44 83 ASP A N 1
ATOM 618 C CA . ASP A 1 83 ? -5.898 8.609 -2.777 1 90.44 83 ASP A CA 1
ATOM 619 C C . ASP A 1 83 ? -5.762 9.977 -3.445 1 90.44 83 ASP A C 1
ATOM 621 O O . ASP A 1 83 ? -5.645 10.07 -4.668 1 90.44 83 ASP A O 1
ATOM 625 N N . GLY A 1 84 ? -5.895 10.977 -2.674 1 85.75 84 GLY A N 1
ATOM 626 C CA . GLY A 1 84 ? -6.008 12.336 -3.172 1 85.75 84 GLY A CA 1
ATOM 627 C C . GLY A 1 84 ? -4.691 12.914 -3.652 1 85.75 84 GLY A C 1
ATOM 628 O O . GLY A 1 84 ? -4.629 14.062 -4.078 1 85.75 84 GLY A O 1
ATOM 629 N N . VAL A 1 85 ? -3.633 11.992 -3.352 1 75.25 85 VAL A N 1
ATOM 630 C CA . VAL A 1 85 ? -2.332 12.508 -3.76 1 75.25 85 VAL A CA 1
ATOM 631 C C . VAL A 1 85 ? -2.135 12.289 -5.258 1 75.25 85 VAL A C 1
ATOM 633 O O . VAL A 1 85 ? -2.082 11.148 -5.719 1 75.25 85 VAL A O 1
ATOM 636 N N . GLY A 1 86 ? -2.439 13.219 -6.168 1 62.59 86 GLY A N 1
ATOM 637 C CA . GLY A 1 86 ? -2.166 13.336 -7.59 1 62.59 86 GLY A CA 1
ATOM 638 C C . GLY A 1 86 ? -2.922 12.32 -8.422 1 62.59 86 GLY A C 1
ATOM 639 O O . GLY A 1 86 ? -3.789 11.609 -7.914 1 62.59 86 GLY A O 1
ATOM 640 N N . ALA A 1 87 ? -2.834 12.445 -9.695 1 61.06 87 ALA A N 1
ATOM 641 C CA . ALA A 1 87 ? -3.439 11.641 -10.758 1 61.06 87 ALA A CA 1
ATOM 642 C C . ALA A 1 87 ? -2.846 10.234 -10.781 1 61.06 87 ALA A C 1
ATOM 644 O O . ALA A 1 87 ? -2.504 9.719 -11.844 1 61.06 87 ALA A O 1
ATOM 645 N N . SER A 1 88 ? -2.803 9.688 -9.539 1 66.06 88 SER A N 1
ATOM 646 C CA . SER A 1 88 ? -2.115 8.406 -9.531 1 66.06 88 SER A CA 1
ATOM 647 C C . SER A 1 88 ? -3.066 7.266 -9.883 1 66.06 88 SER A C 1
ATOM 649 O O . SER A 1 88 ? -4.266 7.344 -9.609 1 66.06 88 SER A O 1
ATOM 651 N N . LYS A 1 89 ? -2.547 6.316 -10.742 1 81.81 89 LYS A N 1
ATOM 652 C CA . LYS A 1 89 ? -3.271 5.086 -11.031 1 81.81 89 LYS A CA 1
ATOM 653 C C . LYS A 1 89 ? -3.543 4.293 -9.758 1 81.81 89 LYS A C 1
ATOM 655 O O . LYS A 1 89 ? -2.746 4.324 -8.812 1 81.81 89 LYS A O 1
ATOM 660 N N . PRO A 1 90 ? -4.68 3.705 -9.742 1 90.25 90 PRO A N 1
ATOM 661 C CA . PRO A 1 90 ? -4.957 2.85 -8.586 1 90.25 90 PRO A CA 1
ATOM 662 C C . PRO A 1 90 ? -3.84 1.841 -8.312 1 90.25 90 PRO A C 1
ATOM 664 O O . PRO A 1 90 ? -3.264 1.288 -9.258 1 90.25 90 PRO A O 1
ATOM 667 N N . LEU A 1 91 ? -3.543 1.698 -7.145 1 92.62 91 LEU A N 1
ATOM 668 C CA . LEU A 1 91 ? -2.475 0.819 -6.68 1 92.62 91 LEU A CA 1
ATOM 669 C C . LEU A 1 91 ? -3.047 -0.43 -6.02 1 92.62 91 LEU A C 1
ATOM 671 O O . LEU A 1 91 ? -3.705 -0.341 -4.98 1 92.62 91 LEU A O 1
ATOM 675 N N . PRO A 1 92 ? -2.779 -1.634 -6.664 1 96.75 92 PRO A N 1
ATOM 676 C CA . PRO A 1 92 ? -3.182 -2.834 -5.926 1 96.75 92 PRO A CA 1
ATOM 677 C C . PRO A 1 92 ? -2.479 -2.961 -4.578 1 96.75 92 PRO A C 1
ATOM 679 O O . PRO A 1 92 ? -1.25 -2.875 -4.504 1 96.75 92 PRO A O 1
ATOM 682 N N . ILE A 1 93 ? -3.25 -3.205 -3.545 1 97.31 93 ILE A N 1
ATOM 683 C CA . ILE A 1 93 ? -2.645 -3.236 -2.219 1 97.31 93 ILE A CA 1
ATOM 684 C C . ILE A 1 93 ? -2.957 -4.57 -1.541 1 97.31 93 ILE A C 1
ATOM 686 O O . ILE A 1 93 ? -2.342 -4.918 -0.53 1 97.31 93 ILE A O 1
ATOM 690 N N . ALA A 1 94 ? -3.904 -5.289 -2.047 1 98.19 94 ALA A N 1
ATOM 691 C CA . ALA A 1 94 ? -4.277 -6.559 -1.433 1 98.19 94 ALA A CA 1
ATOM 692 C C . ALA A 1 94 ? -4.68 -7.582 -2.49 1 98.19 94 ALA A C 1
ATOM 694 O O . ALA A 1 94 ? -5.383 -7.25 -3.447 1 98.19 94 ALA A O 1
ATOM 695 N N . THR A 1 95 ? -4.23 -8.766 -2.357 1 98 95 THR A N 1
ATOM 696 C CA . THR A 1 95 ? -4.707 -9.953 -3.053 1 98 95 THR A CA 1
ATOM 697 C C . THR A 1 95 ? -5.145 -11.023 -2.055 1 98 95 THR A C 1
ATOM 699 O O . THR A 1 95 ? -4.32 -11.57 -1.317 1 98 95 THR A O 1
ATOM 702 N N . LEU A 1 96 ? -6.414 -11.336 -2.045 1 97.56 96 LEU A N 1
ATOM 703 C CA . LEU A 1 96 ? -6.98 -12.266 -1.076 1 97.56 96 LEU A CA 1
ATOM 704 C C . LEU A 1 96 ? -7.539 -13.508 -1.772 1 97.56 96 LEU A C 1
ATOM 706 O O . LEU A 1 96 ? -7.914 -13.445 -2.945 1 97.56 96 LEU A O 1
ATOM 710 N N . ARG A 1 97 ? -7.566 -14.547 -1.082 1 95 97 ARG A N 1
ATOM 711 C CA . ARG A 1 97 ? -8.18 -15.82 -1.46 1 95 97 ARG A CA 1
ATOM 712 C C . ARG A 1 97 ? -8.578 -16.625 -0.227 1 95 97 ARG A C 1
ATOM 714 O O . ARG A 1 97 ? -8.297 -16.219 0.903 1 95 97 ARG A O 1
ATOM 721 N N . HIS A 1 98 ? -9.164 -17.828 -0.517 1 90.38 98 HIS A N 1
ATOM 722 C CA . HIS A 1 98 ? -9.656 -18.703 0.551 1 90.38 98 HIS A CA 1
ATOM 723 C C . HIS A 1 98 ? -8.57 -18.984 1.58 1 90.38 98 HIS A C 1
ATOM 725 O O . HIS A 1 98 ? -8.828 -18.938 2.787 1 90.38 98 HIS A O 1
ATOM 731 N N . CYS A 1 99 ? -7.426 -19.328 1.17 1 90.62 99 CYS A N 1
ATOM 732 C CA . CYS A 1 99 ? -6.316 -19.688 2.047 1 90.62 99 CYS A CA 1
ATOM 733 C C . CYS A 1 99 ? -5.711 -18.438 2.688 1 90.62 99 CYS A C 1
ATOM 735 O O . CYS A 1 99 ? -4.895 -18.547 3.604 1 90.62 99 CYS A O 1
ATOM 737 N N . MET A 1 100 ? -5.984 -17.25 2.293 1 93.38 100 MET A N 1
ATOM 738 C CA . MET A 1 100 ? -5.543 -15.953 2.805 1 93.38 100 MET A CA 1
ATOM 739 C C . MET A 1 100 ? -6.664 -14.922 2.725 1 93.38 100 MET A C 1
ATOM 741 O O . MET A 1 100 ? -6.617 -14.008 1.898 1 93.38 100 MET A O 1
ATOM 745 N N . PRO A 1 101 ? -7.574 -15.078 3.648 1 95.5 101 PRO A N 1
ATOM 746 C CA . PRO A 1 101 ? -8.852 -14.375 3.471 1 95.5 101 PRO A CA 1
ATOM 747 C C . PRO A 1 101 ? -8.812 -12.945 4.016 1 95.5 101 PRO A C 1
ATOM 749 O O . PRO A 1 101 ? -9.797 -12.211 3.885 1 95.5 101 PRO A O 1
ATOM 752 N N . MET A 1 102 ? -7.637 -12.531 4.66 1 95.5 102 MET A N 1
ATOM 753 C CA . MET A 1 102 ? -7.594 -11.203 5.262 1 95.5 102 MET A CA 1
ATOM 754 C C . MET A 1 102 ? -6.168 -10.656 5.273 1 95.5 102 MET A C 1
ATOM 756 O O . MET A 1 102 ? -5.207 -11.43 5.199 1 95.5 102 MET A O 1
ATOM 760 N N . ILE A 1 103 ? -6.074 -9.406 5.344 1 96.69 103 ILE A N 1
ATOM 761 C CA . ILE A 1 103 ? -4.812 -8.703 5.551 1 96.69 103 ILE A CA 1
ATOM 762 C C . ILE A 1 103 ? -5.047 -7.473 6.426 1 96.69 103 ILE A C 1
ATOM 764 O O . ILE A 1 103 ? -6.105 -6.844 6.352 1 96.69 103 ILE A O 1
ATOM 768 N N . SER A 1 104 ? -4.027 -7.148 7.195 1 95.94 104 SER A N 1
ATOM 769 C CA . SER A 1 104 ? -4.055 -5.949 8.031 1 95.94 104 SER A CA 1
ATOM 770 C C . SER A 1 104 ? -3.004 -4.941 7.582 1 95.94 104 SER A C 1
ATOM 772 O O . SER A 1 104 ? -1.973 -5.316 7.02 1 95.94 104 SER A O 1
ATOM 774 N N . PHE A 1 105 ? -3.307 -3.766 7.832 1 94.06 105 PHE A N 1
ATOM 775 C CA . PHE A 1 105 ? -2.406 -2.664 7.516 1 94.06 105 PHE A CA 1
ATOM 776 C C . PHE A 1 105 ? -2.115 -1.828 8.758 1 94.06 105 PHE A C 1
ATOM 778 O O . PHE A 1 105 ? -2.869 -0.91 9.086 1 94.06 105 PHE A O 1
ATOM 785 N N . PRO A 1 106 ? -1.042 -2.002 9.406 1 88.88 106 PRO A N 1
ATOM 786 C CA . PRO A 1 106 ? -0.748 -1.265 10.633 1 88.88 106 PRO A CA 1
ATOM 787 C C . PRO A 1 106 ? -0.32 0.177 10.375 1 88.88 106 PRO A C 1
ATOM 789 O O . PRO A 1 106 ? -0.382 1.019 11.273 1 88.88 106 PRO A O 1
ATOM 792 N N . GLY A 1 107 ? 0.088 0.491 9.156 1 86.81 107 GLY A N 1
ATOM 793 C CA . GLY A 1 107 ? 0.648 1.819 8.969 1 86.81 107 GLY A CA 1
ATOM 794 C C . GLY A 1 107 ? 0.439 2.359 7.562 1 86.81 107 GLY A C 1
ATOM 795 O O . GLY A 1 107 ? 1.272 3.107 7.051 1 86.81 107 GLY A O 1
ATOM 796 N N . LEU A 1 108 ? -0.668 2.061 6.949 1 90.81 108 LEU A N 1
ATOM 797 C CA . LEU A 1 108 ? -0.931 2.627 5.629 1 90.81 108 LEU A CA 1
ATOM 798 C C . LEU A 1 108 ? -1.852 3.838 5.73 1 90.81 108 LEU A C 1
ATOM 800 O O . LEU A 1 108 ? -3.049 3.693 5.984 1 90.81 108 LEU A O 1
ATOM 804 N N . GLU A 1 109 ? -1.245 4.93 5.578 1 90.06 109 GLU A N 1
ATOM 805 C CA . GLU A 1 109 ? -1.952 6.203 5.625 1 90.06 109 GLU A CA 1
ATOM 806 C C . GLU A 1 109 ? -2.217 6.738 4.223 1 90.06 109 GLU A C 1
ATOM 808 O O . GLU A 1 109 ? -1.322 6.738 3.373 1 90.06 109 GLU A O 1
ATOM 813 N N . LEU A 1 110 ? -3.496 7.234 4.012 1 91.19 110 LEU A N 1
ATOM 814 C CA . LEU A 1 110 ? -3.885 7.793 2.721 1 91.19 110 LEU A CA 1
ATOM 815 C C . LEU A 1 110 ? -4.488 9.188 2.891 1 91.19 110 LEU A C 1
ATOM 817 O O . LEU A 1 110 ? -4.992 9.516 3.965 1 91.19 110 LEU A O 1
ATOM 821 N N . ILE A 1 111 ? -4.43 9.93 1.893 1 87.88 111 ILE A N 1
ATOM 822 C CA . ILE A 1 111 ? -4.977 11.281 1.909 1 87.88 111 ILE A CA 1
ATOM 823 C C . ILE A 1 111 ? -6.324 11.305 1.19 1 87.88 111 ILE A C 1
ATOM 825 O O . ILE A 1 111 ? -6.398 11.023 -0.009 1 87.88 111 ILE A O 1
ATOM 829 N N . PRO A 1 112 ? -7.285 11.734 1.92 1 90.12 112 PRO A N 1
ATOM 830 C CA . PRO A 1 112 ? -8.586 11.797 1.25 1 90.12 112 PRO A CA 1
ATOM 831 C C . PRO A 1 112 ? -8.633 12.844 0.143 1 90.12 112 PRO A C 1
ATOM 833 O O . PRO A 1 112 ? -7.906 13.836 0.201 1 90.12 112 PRO A O 1
ATOM 836 N N . PRO A 1 113 ? -9.617 12.547 -0.81 1 92.06 113 PRO A N 1
ATOM 837 C CA . PRO A 1 113 ? -10.523 11.406 -0.928 1 92.06 113 PRO A CA 1
ATOM 838 C C . PRO A 1 113 ? -9.797 10.109 -1.285 1 92.06 113 PRO A C 1
ATOM 840 O O . PRO A 1 113 ? -8.797 10.141 -1.999 1 92.06 113 PRO A O 1
ATOM 843 N N . VAL A 1 114 ? -10.352 9.016 -0.733 1 94.5 114 VAL A N 1
ATOM 844 C CA . VAL A 1 114 ? -9.758 7.703 -0.984 1 94.5 114 VAL A CA 1
ATOM 845 C C . VAL A 1 114 ? -10.75 6.816 -1.731 1 94.5 114 VAL A C 1
ATOM 847 O O . VAL A 1 114 ? -11.883 6.633 -1.281 1 94.5 114 VAL A O 1
ATOM 850 N N . THR A 1 115 ? -10.297 6.246 -2.871 1 95.88 115 THR A N 1
ATOM 851 C CA . THR A 1 115 ? -11.133 5.352 -3.66 1 95.88 115 THR A CA 1
ATOM 852 C C . THR A 1 115 ? -10.625 3.916 -3.574 1 95.88 115 THR A C 1
ATOM 854 O O . THR A 1 115 ? -9.438 3.66 -3.783 1 95.88 115 THR A O 1
ATOM 857 N N . PHE A 1 116 ? -11.508 3.051 -3.238 1 96.69 116 PHE A N 1
ATOM 858 C CA . PHE A 1 116 ? -11.242 1.616 -3.279 1 96.69 116 PHE A CA 1
ATOM 859 C C . PHE A 1 116 ? -11.914 0.978 -4.492 1 96.69 116 PHE A C 1
ATOM 861 O O . PHE A 1 116 ? -13.047 1.324 -4.84 1 96.69 116 PHE A O 1
ATOM 868 N N . LYS A 1 117 ? -11.164 0.074 -5.09 1 97.75 117 LYS A N 1
ATOM 869 C CA . LYS A 1 117 ? -11.703 -0.614 -6.262 1 97.75 117 LYS A CA 1
ATOM 870 C C . LYS A 1 117 ? -11.43 -2.115 -6.191 1 97.75 117 LYS A C 1
ATOM 872 O O . LYS A 1 117 ? -10.289 -2.537 -5.98 1 97.75 117 LYS A O 1
ATOM 877 N N . LEU A 1 118 ? -12.43 -2.908 -6.344 1 98.44 118 LEU A N 1
ATOM 878 C CA . LEU A 1 118 ? -12.289 -4.348 -6.547 1 98.44 118 LEU A CA 1
ATOM 879 C C . LEU A 1 118 ? -11.938 -4.66 -7.996 1 98.44 118 LEU A C 1
ATOM 881 O O . LEU A 1 118 ? -12.797 -4.633 -8.875 1 98.44 118 LEU A O 1
ATOM 885 N N . CYS A 1 119 ? -10.719 -5.043 -8.242 1 97.5 119 CYS A N 1
ATOM 886 C CA . CYS A 1 119 ? -10.203 -5.195 -9.594 1 97.5 119 CYS A CA 1
ATOM 887 C C . CYS A 1 119 ? -10.43 -6.609 -10.117 1 97.5 119 CYS A C 1
ATOM 889 O O . CYS A 1 119 ? -10.398 -6.848 -11.32 1 97.5 119 CYS A O 1
ATOM 891 N N . SER A 1 120 ? -10.508 -7.531 -9.258 1 97.25 120 SER A N 1
ATOM 892 C CA . SER A 1 120 ? -10.758 -8.938 -9.562 1 97.25 120 SER A CA 1
ATOM 893 C C . SER A 1 120 ? -11.57 -9.602 -8.461 1 97.25 120 SER A C 1
ATOM 895 O O . SER A 1 120 ? -11.422 -9.266 -7.281 1 97.25 120 SER A O 1
ATOM 897 N N . GLY A 1 121 ? -12.359 -10.578 -8.914 1 97.25 121 GLY A N 1
ATOM 898 C CA . GLY A 1 121 ? -13.195 -11.305 -7.965 1 97.25 121 GLY A CA 1
ATOM 899 C C . GLY A 1 121 ? -14.586 -10.719 -7.828 1 97.25 121 GLY A C 1
ATOM 900 O O . GLY A 1 121 ? -14.82 -9.57 -8.211 1 97.25 121 GLY A O 1
ATOM 901 N N . LYS A 1 122 ? -15.445 -11.469 -7.16 1 97.06 122 LYS A N 1
ATOM 902 C CA . LYS A 1 122 ? -16.844 -11.055 -7.082 1 97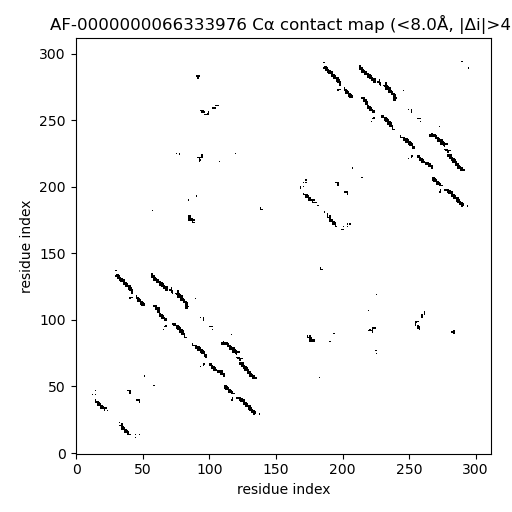.06 1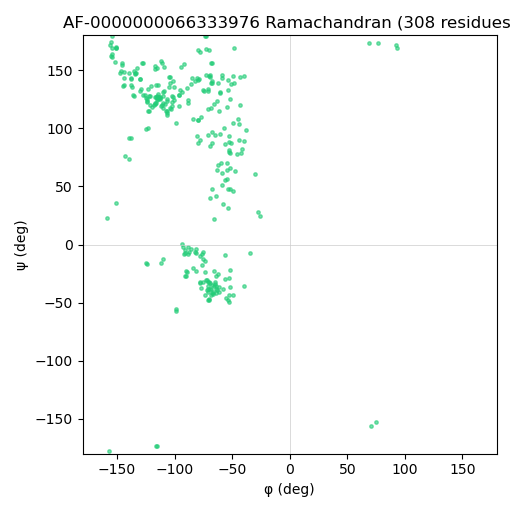22 LYS A CA 1
ATOM 903 C C . LYS A 1 122 ? -17.203 -10.602 -5.668 1 97.06 122 LYS A C 1
ATOM 905 O O . LYS A 1 122 ? -18.25 -10 -5.457 1 97.06 122 LYS A O 1
ATOM 910 N N . GLY A 1 123 ? -16.344 -10.875 -4.746 1 97 123 GLY A N 1
ATOM 911 C CA . GLY A 1 123 ? -16.609 -10.547 -3.354 1 97 123 GLY A CA 1
ATOM 912 C C . GLY A 1 123 ? -17.688 -11.43 -2.734 1 97 123 GLY A C 1
ATOM 913 O O . GLY A 1 123 ? -17.828 -12.594 -3.111 1 97 123 GLY A O 1
ATOM 914 N N . PRO A 1 124 ? -18.344 -10.828 -1.614 1 97.75 124 PRO A N 1
ATOM 915 C CA . PRO A 1 124 ? -18.172 -9.523 -0.964 1 97.75 124 PRO A CA 1
ATOM 916 C C . PRO A 1 124 ? -16.828 -9.398 -0.256 1 97.75 124 PRO A C 1
ATOM 918 O O . PRO A 1 124 ? -16.297 -10.391 0.256 1 97.75 124 PRO A O 1
ATOM 921 N N . VAL A 1 125 ? -16.172 -8.281 -0.342 1 98.62 125 VAL A N 1
ATOM 922 C CA . VAL A 1 125 ? -14.953 -7.914 0.358 1 98.62 125 VAL A CA 1
ATOM 923 C C . VAL A 1 125 ? -15.227 -6.758 1.314 1 98.62 125 VAL A C 1
ATOM 925 O O . VAL A 1 125 ? -15.766 -5.723 0.908 1 98.62 125 VAL A O 1
ATOM 928 N N . PHE A 1 126 ? -14.82 -6.883 2.574 1 98.19 126 PHE A N 1
ATOM 929 C CA . PHE A 1 126 ? -14.984 -5.836 3.578 1 98.19 126 PHE A CA 1
ATOM 930 C C . PHE A 1 126 ? -13.727 -4.988 3.691 1 98.19 126 PHE A C 1
ATOM 932 O O . PHE A 1 126 ? -12.617 -5.523 3.77 1 98.19 126 PHE A O 1
ATOM 939 N N . VAL A 1 127 ? -13.945 -3.736 3.693 1 98.12 127 VAL A N 1
ATOM 940 C CA . VAL A 1 127 ? -12.859 -2.809 3.998 1 98.12 127 VAL A CA 1
ATOM 941 C C . VAL A 1 127 ? -13.148 -2.094 5.316 1 98.12 127 VAL A C 1
ATOM 943 O O . VAL A 1 127 ? -14.234 -1.547 5.512 1 98.12 127 VAL A O 1
ATOM 946 N N . SER A 1 128 ? -12.227 -2.133 6.227 1 97.12 128 SER A N 1
ATOM 947 C CA . SER A 1 128 ? -12.289 -1.403 7.488 1 97.12 128 SER A CA 1
ATOM 948 C C . SER A 1 128 ? -11.195 -0.346 7.574 1 97.12 128 SER A C 1
ATOM 950 O O . SER A 1 128 ? -10.039 -0.612 7.238 1 97.12 128 SER A O 1
ATOM 952 N N . ALA A 1 129 ? -11.625 0.803 8.062 1 96.88 129 ALA A N 1
ATOM 953 C CA . ALA A 1 129 ? -10.68 1.914 8.117 1 96.88 129 ALA A CA 1
ATOM 954 C C . ALA A 1 129 ? -11.008 2.855 9.273 1 96.88 129 ALA A C 1
ATOM 956 O O . ALA A 1 129 ? -11.984 2.645 9.992 1 96.88 129 ALA A O 1
ATOM 957 N N . GLN A 1 130 ? -10.062 3.729 9.477 1 93.38 130 GLN A N 1
ATOM 958 C CA . GLN A 1 130 ? -10.211 4.754 10.508 1 93.38 130 GLN A CA 1
ATOM 959 C C . GLN A 1 130 ? -9.906 6.141 9.953 1 93.38 130 GLN A C 1
ATOM 961 O O . GLN A 1 130 ? -8.914 6.324 9.242 1 93.38 130 GLN A O 1
ATOM 966 N N . HIS A 1 131 ? -10.734 7.098 10.203 1 91.56 131 HIS A N 1
ATOM 967 C CA . HIS A 1 131 ? -10.57 8.5 9.852 1 91.56 131 HIS A CA 1
ATOM 968 C C . HIS A 1 131 ? -10.242 9.344 11.078 1 91.56 131 HIS A C 1
ATOM 970 O O . HIS A 1 131 ? -10.984 9.336 12.062 1 91.56 131 HIS A O 1
ATOM 976 N N . ILE A 1 132 ? -9.109 10.078 11.055 1 88.19 132 ILE A N 1
ATOM 977 C CA . ILE A 1 132 ? -8.672 10.914 12.164 1 88.19 132 ILE A CA 1
ATOM 978 C C . ILE A 1 132 ? -8.641 12.375 11.727 1 88.19 132 ILE A C 1
ATOM 980 O O . ILE A 1 132 ? -8.031 12.711 10.711 1 88.19 132 ILE A O 1
ATOM 984 N N . THR A 1 133 ? -9.367 13.203 12.383 1 85 133 THR A N 1
ATOM 985 C CA . THR A 1 133 ? -9.312 14.641 12.164 1 85 133 THR A CA 1
ATOM 986 C C . THR A 1 133 ? -8.508 15.328 13.266 1 85 133 THR A C 1
ATOM 988 O O . THR A 1 133 ? -8.703 15.047 14.453 1 85 133 THR A O 1
ATOM 991 N N . LEU A 1 134 ? -7.52 16.141 12.789 1 75.69 134 LEU A N 1
ATOM 992 C CA . LEU A 1 134 ? -6.715 16.891 13.75 1 75.69 134 LEU A CA 1
ATOM 993 C C . LEU A 1 134 ? -7.141 18.359 13.781 1 75.69 134 LEU A C 1
ATOM 995 O O . LEU A 1 134 ? -7.34 18.969 12.727 1 75.69 134 LEU A O 1
ATOM 999 N N . ASN A 1 135 ? -7.613 18.859 14.844 1 67.12 135 ASN A N 1
ATOM 1000 C CA . ASN A 1 135 ? -8.047 20.234 15.031 1 67.12 135 ASN A CA 1
ATOM 1001 C C . ASN A 1 135 ? -6.883 21.203 14.922 1 67.12 135 ASN A C 1
ATOM 1003 O O . ASN A 1 135 ? -5.855 21.031 15.586 1 67.12 135 ASN A O 1
ATOM 1007 N N . PRO A 1 136 ? -6.965 22.172 13.938 1 58.19 136 PRO A N 1
ATOM 1008 C CA . PRO A 1 136 ? -5.93 23.172 13.703 1 58.19 136 PRO A CA 1
ATOM 1009 C C . PRO A 1 136 ? -5.594 23.984 14.953 1 58.19 136 PRO A C 1
ATOM 1011 O O . PRO A 1 136 ? -4.453 24.422 15.125 1 58.19 136 PRO A O 1
ATOM 1014 N N . ILE A 1 137 ? -6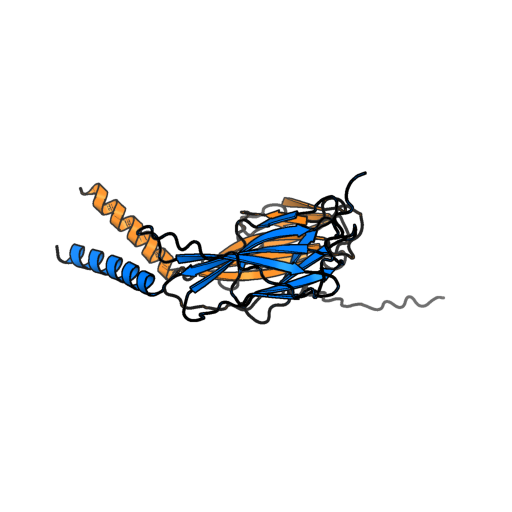.629 24.406 15.602 1 56.25 137 ILE A N 1
ATOM 1015 C CA . ILE A 1 137 ? -6.414 25.344 16.703 1 56.25 137 ILE A CA 1
ATOM 1016 C C . ILE A 1 137 ? -5.328 24.812 17.625 1 56.25 137 ILE A C 1
ATOM 1018 O O . ILE A 1 137 ? -4.469 25.578 18.094 1 56.25 137 ILE A O 1
ATOM 1022 N N . GLU A 1 138 ? -5.406 23.672 17.859 1 50.88 138 GLU A N 1
ATOM 1023 C CA . GLU A 1 138 ? -4.453 23.141 18.828 1 50.88 138 GLU A CA 1
ATOM 102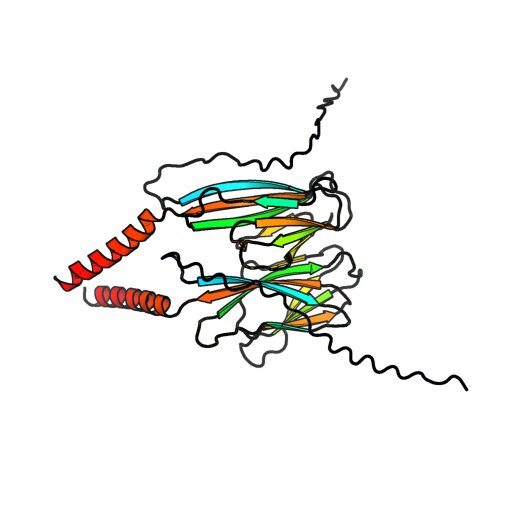4 C C . GLU A 1 138 ? -3.049 23.062 18.234 1 50.88 138 GLU A C 1
ATOM 1026 O O . GLU A 1 138 ? -2.055 23.203 18.953 1 50.88 138 GLU A O 1
ATOM 1031 N N . MET A 1 139 ? -2.992 22.859 16.969 1 52.28 139 MET A N 1
ATOM 1032 C CA . MET A 1 139 ? -1.669 22.906 16.344 1 52.28 139 MET A CA 1
ATOM 1033 C C . MET A 1 139 ? -1.035 24.281 16.516 1 52.28 139 MET A C 1
ATOM 1035 O O . MET A 1 139 ? 0.175 24.391 16.719 1 52.28 139 MET A O 1
ATOM 1039 N N . ILE A 1 140 ? -1.896 25.234 16.438 1 53 140 ILE A N 1
ATOM 1040 C CA . ILE A 1 140 ? -1.416 26.609 16.641 1 53 140 ILE A CA 1
ATOM 1041 C C . ILE A 1 140 ? -1.047 26.812 18.109 1 53 140 ILE A C 1
ATOM 1043 O O . ILE A 1 140 ? -0.023 27.422 18.406 1 53 140 ILE A O 1
ATOM 1047 N N . GLU A 1 141 ? -1.896 26.391 18.875 1 52.62 141 GLU A N 1
ATOM 1048 C CA . GLU A 1 141 ? -1.64 26.625 20.297 1 52.62 141 GLU A CA 1
ATOM 1049 C C . GLU A 1 141 ? -0.386 25.891 20.766 1 52.62 141 GLU A C 1
ATOM 1051 O O . GLU A 1 141 ? 0.386 26.406 21.562 1 52.62 141 GLU A O 1
ATOM 1056 N N . GLU A 1 142 ? -0.333 24.703 20.25 1 51.62 142 GLU A N 1
ATOM 1057 C CA . GLU A 1 142 ? 0.865 23.953 20.641 1 51.62 142 GLU A CA 1
ATOM 1058 C C . GLU A 1 142 ? 2.125 24.625 20.109 1 51.62 142 GLU A C 1
ATOM 1060 O O . GLU A 1 142 ? 3.156 24.656 20.781 1 51.62 142 GLU A O 1
ATOM 1065 N N . GLU A 1 143 ? 2.012 25.141 18.922 1 53.84 143 GLU A N 1
ATOM 1066 C CA . GLU A 1 143 ? 3.139 25.891 18.375 1 53.84 143 GLU A CA 1
ATOM 1067 C C . GLU A 1 143 ? 3.383 27.172 19.172 1 53.84 143 GLU A C 1
ATOM 1069 O O . GLU A 1 143 ? 4.531 27.562 19.375 1 53.84 143 GLU A O 1
ATOM 1074 N N . GLU A 1 144 ? 2.279 27.844 19.5 1 54.53 144 GLU A N 1
ATOM 1075 C CA . GLU A 1 144 ? 2.414 29.094 20.25 1 54.53 144 GLU A CA 1
ATOM 1076 C C . GLU A 1 144 ? 2.936 28.812 21.672 1 54.53 144 GLU A C 1
ATOM 1078 O O . GLU A 1 144 ? 3.719 29.594 22.203 1 54.53 144 GLU A O 1
ATOM 1083 N N . GLU A 1 145 ? 2.389 27.781 22.234 1 52.06 145 GLU A N 1
ATOM 1084 C CA . GLU A 1 145 ? 2.855 27.469 23.594 1 52.06 145 GLU A CA 1
ATOM 1085 C C . GLU A 1 145 ? 4.336 27.094 23.578 1 52.06 145 GLU A C 1
ATOM 1087 O O . GLU A 1 145 ? 5.066 27.438 24.516 1 52.06 145 GLU A O 1
ATOM 1092 N N . GLU A 1 146 ? 4.676 26.469 22.578 1 51.44 146 GLU A N 1
ATOM 1093 C CA . GLU A 1 146 ? 6.09 26.109 22.469 1 51.44 146 GLU A CA 1
ATOM 1094 C C . GLU A 1 146 ? 6.949 27.359 22.234 1 51.44 146 GLU A C 1
ATOM 1096 O O . GLU A 1 146 ? 8.07 27.438 22.734 1 51.44 146 GLU A O 1
ATOM 1101 N N . LYS A 1 147 ? 6.41 28.344 21.516 1 56.84 147 LYS A N 1
ATOM 1102 C CA . LYS A 1 147 ? 7.133 29.594 21.266 1 56.84 147 LYS A CA 1
ATOM 1103 C C . LYS A 1 147 ? 7.172 30.453 22.531 1 56.84 147 LYS A C 1
ATOM 1105 O O . LYS A 1 147 ? 8.156 31.156 22.781 1 56.84 147 LYS A O 1
ATOM 1110 N N . GLN A 1 148 ? 6.055 30.531 23.188 1 55.22 148 GLN A N 1
ATOM 1111 C CA . GLN A 1 148 ? 6.027 31.344 24.406 1 55.22 148 GLN A CA 1
ATOM 1112 C C . GLN A 1 148 ? 6.996 30.812 25.453 1 55.22 148 GLN A C 1
ATOM 1114 O O . GLN A 1 148 ? 7.652 31.578 26.156 1 55.22 148 GLN A O 1
ATOM 1119 N N . ASP A 1 149 ? 7.016 29.531 25.547 1 54.16 149 ASP A N 1
ATOM 1120 C CA . ASP A 1 149 ? 7.938 28.938 26.516 1 54.16 149 ASP A CA 1
ATOM 1121 C C . ASP A 1 149 ? 9.391 29.234 26.141 1 54.16 149 ASP A C 1
ATOM 1123 O O . ASP A 1 149 ? 10.242 29.422 27.016 1 54.16 149 ASP A O 1
ATOM 1127 N N . GLU A 1 150 ? 9.57 29.422 24.891 1 55.19 150 GLU A N 1
ATOM 1128 C CA . GLU A 1 150 ? 10.914 29.766 24.438 1 55.19 150 GLU A CA 1
ATOM 1129 C C . GLU A 1 150 ? 11.242 31.219 24.719 1 55.19 150 GLU A C 1
ATOM 1131 O O . GLU A 1 150 ? 12.391 31.562 25.016 1 55.19 150 GLU A O 1
ATOM 1136 N N . GLU A 1 151 ? 10.234 32.031 24.562 1 58.53 151 GLU A N 1
ATOM 1137 C CA . GLU A 1 151 ? 10.461 33.438 24.812 1 58.53 151 GLU A CA 1
ATOM 1138 C C . GLU A 1 151 ? 10.641 33.719 26.312 1 58.53 151 GLU A C 1
ATOM 1140 O O . GLU A 1 151 ? 11.398 34.625 26.688 1 58.53 151 GLU A O 1
ATOM 1145 N N . GLU A 1 152 ? 9.836 33.062 27.078 1 57.66 152 GLU A N 1
ATOM 1146 C CA . GLU A 1 152 ? 9.953 33.312 28.516 1 57.66 152 GLU A CA 1
ATOM 1147 C C . GLU A 1 152 ? 11.32 32.844 29.031 1 57.66 152 GLU A C 1
ATOM 1149 O O . GLU A 1 152 ? 11.867 33.469 29.953 1 57.66 152 GLU A O 1
ATOM 1154 N N . ASP A 1 153 ? 11.844 31.828 28.438 1 57.97 153 ASP A N 1
ATOM 1155 C CA . ASP A 1 153 ? 13.156 31.391 28.906 1 57.97 153 ASP A CA 1
ATOM 1156 C C . ASP A 1 153 ? 14.25 32.344 28.453 1 57.97 153 ASP A C 1
ATOM 1158 O O . ASP A 1 153 ? 15.312 32.438 29.078 1 57.97 153 ASP A O 1
ATOM 1162 N N . GLU A 1 154 ? 13.977 33.062 27.391 1 55.34 154 GLU A N 1
ATOM 1163 C CA . GLU A 1 154 ? 14.992 34.031 26.938 1 55.34 154 GLU A CA 1
ATOM 1164 C C . GLU A 1 154 ? 14.977 35.281 27.797 1 55.34 154 GLU A C 1
ATOM 1166 O O . GLU A 1 154 ? 15.977 36 27.859 1 55.34 154 GLU A O 1
ATOM 1171 N N . ASP A 1 155 ? 13.766 35.625 28.281 1 58.91 155 ASP A N 1
ATOM 1172 C CA . ASP A 1 155 ? 13.688 36.875 29.031 1 58.91 155 ASP A CA 1
ATOM 1173 C C . ASP A 1 155 ? 13.977 36.625 30.516 1 58.91 155 ASP A C 1
ATOM 1175 O O . ASP A 1 155 ? 14.047 37.594 31.297 1 58.91 155 ASP A O 1
ATOM 1179 N N . GLY A 1 156 ? 14.07 35.312 30.891 1 47.81 156 GLY A N 1
ATOM 1180 C CA . GLY A 1 156 ? 14.453 35.125 32.281 1 47.81 156 GLY A CA 1
ATOM 1181 C C . GLY A 1 156 ? 15.953 34.969 32.469 1 47.81 156 GLY A C 1
ATOM 1182 O O . GLY A 1 156 ? 16.672 34.656 31.531 1 47.81 156 GLY A O 1
ATOM 1183 N N . MET B 1 1 ? 13.648 -23.109 -47.438 1 23.75 1 MET B N 1
ATOM 1184 C CA . MET B 1 1 ? 14.508 -21.922 -47.5 1 23.75 1 MET B CA 1
ATOM 1185 C C . MET B 1 1 ? 13.859 -20.734 -46.812 1 23.75 1 MET B C 1
ATOM 1187 O O . MET B 1 1 ? 13.125 -19.969 -47.406 1 23.75 1 MET B O 1
ATOM 1191 N N . PHE B 1 2 ? 13.109 -20.953 -45.594 1 23.55 2 PHE B N 1
ATOM 1192 C CA . PHE B 1 2 ? 12.156 -20.25 -44.75 1 23.55 2 PHE B CA 1
ATOM 1193 C C . PHE B 1 2 ? 12.82 -19.062 -44.062 1 23.55 2 PHE B C 1
ATOM 1195 O O . PHE B 1 2 ? 13.82 -19.219 -43.375 1 23.55 2 PHE B O 1
ATOM 1202 N N . ALA B 1 3 ? 12.867 -17.844 -44.688 1 22.64 3 ALA B N 1
ATOM 1203 C CA . ALA B 1 3 ? 13.375 -16.516 -44.406 1 22.64 3 ALA B CA 1
ATOM 1204 C C . ALA B 1 3 ? 13.023 -16.109 -42.969 1 22.64 3 ALA B C 1
ATOM 1206 O O . ALA B 1 3 ? 11.875 -16.25 -42.531 1 22.64 3 ALA B O 1
ATOM 1207 N N . ASN B 1 4 ? 14.055 -16.156 -42.031 1 21.53 4 ASN B N 1
ATOM 1208 C CA . ASN B 1 4 ? 14.328 -15.906 -40.594 1 21.53 4 ASN B CA 1
ATOM 1209 C C . ASN B 1 4 ? 13.922 -14.492 -40.188 1 21.53 4 ASN B C 1
ATOM 1211 O O . ASN B 1 4 ? 14.586 -13.523 -40.594 1 21.53 4 ASN B O 1
ATOM 1215 N N . MET B 1 5 ? 12.672 -14.062 -40.375 1 22.12 5 MET B N 1
ATOM 1216 C CA . MET B 1 5 ? 12.242 -12.688 -40.125 1 22.12 5 MET B CA 1
ATOM 1217 C C . MET B 1 5 ? 12.633 -12.234 -38.719 1 22.12 5 MET B C 1
ATOM 1219 O O . MET B 1 5 ? 12.266 -12.867 -37.719 1 22.12 5 MET B O 1
ATOM 1223 N N . THR B 1 6 ? 13.844 -11.648 -38.438 1 23.55 6 THR B N 1
ATOM 1224 C CA . THR B 1 6 ? 14.602 -11 -37.375 1 23.55 6 THR B CA 1
ATOM 1225 C C . THR B 1 6 ? 13.812 -9.836 -36.781 1 23.55 6 THR B C 1
ATOM 1227 O O . THR B 1 6 ? 14.367 -9.008 -36.062 1 23.55 6 THR B O 1
ATOM 1230 N N . SER B 1 7 ? 12.5 -9.773 -36.688 1 21.36 7 SER B N 1
ATOM 1231 C CA . SER B 1 7 ? 11.922 -8.508 -36.25 1 21.36 7 SER B CA 1
ATOM 1232 C C . SER B 1 7 ? 12.469 -8.078 -34.906 1 21.36 7 SER B C 1
ATOM 1234 O O . SER B 1 7 ? 12.5 -8.875 -33.969 1 21.36 7 SER B O 1
ATOM 1236 N N . SER B 1 8 ? 13.438 -7.148 -34.812 1 24.2 8 SER B N 1
ATOM 1237 C CA . SER B 1 8 ? 14.109 -6.402 -33.75 1 24.2 8 SER B CA 1
ATOM 1238 C C . SER B 1 8 ? 13.102 -5.723 -32.844 1 24.2 8 SER B C 1
ATOM 1240 O O . SER B 1 8 ? 12.406 -4.793 -33.25 1 24.2 8 SER B O 1
ATOM 1242 N N . PHE B 1 9 ? 12.25 -6.41 -32.062 1 22.81 9 PHE B N 1
ATOM 1243 C CA . PHE B 1 9 ? 11.453 -5.746 -31.047 1 22.81 9 PHE B CA 1
ATOM 1244 C C . PHE B 1 9 ? 12.344 -4.914 -30.125 1 22.81 9 PHE B C 1
ATOM 1246 O O . PHE B 1 9 ? 13.266 -5.438 -29.5 1 22.81 9 PHE B O 1
ATOM 1253 N N . ASP B 1 10 ? 12.773 -3.758 -30.453 1 27.72 10 ASP B N 1
ATOM 1254 C CA . ASP B 1 10 ? 13.414 -2.721 -29.656 1 27.72 10 ASP B CA 1
ATOM 1255 C C . ASP B 1 10 ? 12.617 -2.449 -28.375 1 27.72 10 ASP B C 1
ATOM 1257 O O . ASP B 1 10 ? 11.633 -1.715 -28.391 1 27.72 10 ASP B O 1
ATOM 1261 N N . GLU B 1 11 ? 12.164 -3.455 -27.625 1 27.66 11 GLU B N 1
ATOM 1262 C CA . GLU B 1 11 ? 11.281 -3.447 -26.469 1 27.66 11 GLU B CA 1
ATOM 1263 C C . GLU B 1 11 ? 11.859 -2.602 -25.344 1 27.66 11 GLU B C 1
ATOM 1265 O O . GLU B 1 11 ? 12.805 -3.02 -24.672 1 27.66 11 GLU B O 1
ATOM 1270 N N . ASN B 1 12 ? 12.078 -1.361 -25.5 1 29.38 12 ASN B N 1
ATOM 1271 C CA . ASN B 1 12 ? 12.438 -0.375 -24.484 1 29.38 12 ASN B CA 1
ATOM 1272 C C . ASN B 1 12 ? 11.469 -0.409 -23.297 1 29.38 12 ASN B C 1
ATOM 1274 O O . ASN B 1 12 ? 10.383 0.164 -23.375 1 29.38 12 ASN B O 1
ATOM 1278 N N . ASP B 1 13 ? 11.133 -1.487 -22.734 1 31.94 13 ASP B N 1
ATOM 1279 C CA . ASP B 1 13 ? 10.141 -1.851 -21.734 1 31.94 13 ASP B CA 1
ATOM 1280 C C . ASP B 1 13 ? 10.32 -1.028 -20.453 1 31.94 13 ASP B C 1
ATOM 1282 O O . ASP B 1 13 ? 11.172 -1.343 -19.625 1 31.94 13 ASP B O 1
ATOM 1286 N N . SER B 1 14 ? 10.32 0.342 -20.453 1 28 14 SER B N 1
ATOM 1287 C CA . SER B 1 14 ? 10.336 1.283 -19.344 1 28 14 SER B CA 1
ATOM 1288 C C . SER B 1 14 ? 9.242 0.962 -18.328 1 28 14 SER B C 1
ATOM 1290 O O . SER B 1 14 ? 8.055 0.945 -18.672 1 28 14 SER B O 1
ATOM 1292 N N . ALA B 1 15 ? 9.484 0.14 -17.406 1 36.91 15 ALA B N 1
ATOM 1293 C CA . ALA B 1 15 ? 8.617 -0.093 -16.266 1 36.91 15 ALA B CA 1
ATOM 1294 C C . ALA B 1 15 ? 8.047 1.22 -15.727 1 36.91 15 ALA B C 1
ATOM 1296 O O . ALA B 1 15 ? 8.797 2.082 -15.258 1 36.91 15 ALA B O 1
ATOM 1297 N N . THR B 1 16 ? 6.949 1.85 -16.281 1 34.31 16 THR B N 1
ATOM 1298 C CA . THR B 1 16 ? 6.289 3.076 -15.844 1 34.31 16 THR B CA 1
ATOM 1299 C C . THR B 1 16 ? 5.949 3.012 -14.359 1 34.31 16 THR B C 1
ATOM 1301 O O . THR B 1 16 ? 5.184 2.145 -13.93 1 34.31 16 THR B O 1
ATOM 1304 N N . SER B 1 17 ? 6.828 3.217 -13.492 1 35.84 17 SER B N 1
ATOM 1305 C CA . SER B 1 17 ? 6.551 3.52 -12.094 1 35.84 17 SER B CA 1
ATOM 1306 C C . SER B 1 17 ? 5.523 4.637 -11.961 1 35.84 17 SER B C 1
ATOM 1308 O O . SER B 1 17 ? 5.562 5.617 -12.711 1 35.84 17 SER B O 1
ATOM 1310 N N . PHE B 1 18 ? 4.355 4.383 -11.641 1 39.88 18 PHE B N 1
ATOM 1311 C CA . PHE B 1 18 ? 3.402 5.461 -11.422 1 39.88 18 PHE B CA 1
ATOM 1312 C C . PHE B 1 18 ? 3.623 6.109 -10.055 1 39.88 18 PHE B C 1
ATOM 1314 O O . PHE B 1 18 ? 3.756 5.418 -9.047 1 39.88 18 PHE B O 1
ATOM 1321 N N . SER B 1 19 ? 4.484 7.137 -10.055 1 31.91 19 SER B N 1
ATOM 1322 C CA . SER B 1 19 ? 4.633 7.906 -8.82 1 31.91 19 SER B CA 1
ATOM 1323 C C . SER B 1 19 ? 3.459 8.859 -8.625 1 31.91 19 SER B C 1
ATOM 1325 O O . SER B 1 19 ? 3.029 9.523 -9.562 1 31.91 19 SER B O 1
ATOM 1327 N N . LEU B 1 20 ? 2.67 8.688 -7.797 1 31.19 20 LEU B N 1
ATOM 1328 C CA . LEU B 1 20 ? 1.673 9.664 -7.375 1 31.19 20 LEU B CA 1
ATOM 1329 C C . LEU B 1 20 ? 2.334 10.977 -6.992 1 31.19 20 LEU B C 1
ATOM 1331 O O . LEU B 1 20 ? 3.393 10.992 -6.359 1 31.19 20 LEU B O 1
ATOM 1335 N N . SER B 1 21 ? 2.016 12.094 -7.707 1 29.47 21 SER B N 1
ATOM 1336 C CA . SER B 1 21 ? 2.449 13.477 -7.543 1 29.47 21 SER B CA 1
ATOM 1337 C C . SER B 1 21 ? 2.449 13.891 -6.074 1 29.47 21 SER B C 1
ATOM 1339 O O . SER B 1 21 ? 1.693 13.336 -5.27 1 29.47 21 SER B O 1
ATOM 1341 N N . GLU B 1 22 ? 3.479 14.75 -5.73 1 33.44 22 GLU B N 1
ATOM 1342 C CA . GLU B 1 22 ? 3.951 15.406 -4.516 1 33.44 22 GLU B CA 1
ATOM 1343 C C . GLU B 1 22 ? 2.893 16.359 -3.951 1 33.44 22 GLU B C 1
ATOM 1345 O O . GLU B 1 22 ? 2.574 17.375 -4.566 1 33.44 22 GLU B O 1
ATOM 1350 N N . LEU B 1 23 ? 1.801 15.992 -3.451 1 30.62 23 LEU B N 1
ATOM 1351 C CA . LEU B 1 23 ? 1.003 17 -2.748 1 30.62 23 LEU B CA 1
ATOM 1352 C C . LEU B 1 23 ? 1.733 17.5 -1.509 1 30.62 23 LEU B C 1
ATOM 1354 O O . LEU B 1 23 ? 1.993 16.734 -0.58 1 30.62 23 LEU B O 1
ATOM 1358 N N . SER B 1 24 ? 2.445 18.625 -1.723 1 29.86 24 SER B N 1
ATOM 1359 C CA . SER B 1 24 ? 3.033 19.484 -0.705 1 29.86 24 SER B CA 1
ATOM 1360 C C . SER B 1 24 ? 1.969 20.016 0.251 1 29.86 24 SER B C 1
ATOM 1362 O O . SER B 1 24 ? 1.156 20.859 -0.124 1 29.86 24 SER B O 1
ATOM 1364 N N . THR B 1 25 ? 1.108 19.266 0.858 1 31.27 25 THR B N 1
ATOM 1365 C CA . THR B 1 25 ? 0.195 19.906 1.794 1 31.27 25 THR B CA 1
ATOM 1366 C C . THR B 1 25 ? 0.966 20.562 2.936 1 31.27 25 THR B C 1
ATOM 1368 O O . THR B 1 25 ? 1.848 19.953 3.533 1 31.27 25 THR B O 1
ATOM 1371 N N . SER B 1 26 ? 0.938 21.922 3.066 1 28.98 26 SER B N 1
ATOM 1372 C CA . SER B 1 26 ? 1.458 22.922 3.982 1 28.98 26 SER B CA 1
ATOM 1373 C C . SER B 1 26 ? 1.013 22.656 5.414 1 28.98 26 SER B C 1
ATOM 1375 O O . SER B 1 26 ? 1.224 23.484 6.305 1 28.98 26 SER B O 1
ATOM 1377 N N . SER B 1 27 ? 0.164 21.828 6.004 1 36.47 27 SER B N 1
ATOM 1378 C CA . SER B 1 27 ? -0.292 22.016 7.379 1 36.47 27 SER B CA 1
ATOM 1379 C C . SER B 1 27 ? 0.886 22.156 8.336 1 36.47 27 SER B C 1
ATOM 1381 O O . SER B 1 27 ? 1.989 21.688 8.047 1 36.47 27 SER B O 1
ATOM 1383 N N . SER B 1 28 ? 0.864 23.016 9.383 1 37.03 28 SER B N 1
ATOM 1384 C CA . SER B 1 28 ? 1.916 23.25 10.367 1 37.03 28 SER B CA 1
ATOM 1385 C C . SER B 1 28 ? 2.6 21.953 10.781 1 37.03 28 SER B C 1
ATOM 1387 O O . SER B 1 28 ? 3.455 21.953 11.664 1 37.03 28 SER B O 1
ATOM 1389 N N . VAL B 1 29 ? 1.888 20.781 10.883 1 42.16 29 VAL B N 1
ATOM 1390 C CA . VAL B 1 29 ? 2.07 19.359 11.148 1 42.16 29 VAL B CA 1
ATOM 1391 C C . VAL B 1 29 ? 3.209 18.812 10.289 1 42.16 29 VAL B C 1
ATOM 1393 O O . VAL B 1 29 ? 3.439 19.297 9.18 1 42.16 29 VAL B O 1
ATOM 1396 N N . SER B 1 30 ? 3.861 17.438 10.453 1 47.81 30 SER B N 1
ATOM 1397 C CA . SER B 1 30 ? 5.125 16.938 9.938 1 47.81 30 SER B CA 1
ATOM 1398 C C . SER B 1 30 ? 5.23 17.141 8.43 1 47.81 30 SER B C 1
ATOM 1400 O O . SER B 1 30 ? 4.27 16.906 7.695 1 47.81 30 SER B O 1
ATOM 1402 N N . ASP B 1 31 ? 5.848 18.281 8.078 1 61.75 31 ASP B N 1
ATOM 1403 C CA . ASP B 1 31 ? 6.43 18.641 6.789 1 61.75 31 ASP B CA 1
ATOM 1404 C C . ASP B 1 31 ? 6.848 17.391 6.012 1 61.75 31 ASP B C 1
ATOM 1406 O O . ASP B 1 31 ? 7.949 17.328 5.465 1 61.75 31 ASP B O 1
ATOM 1410 N N . ARG B 1 32 ? 6.176 16.469 6.414 1 71.69 32 ARG B N 1
ATOM 1411 C CA . ARG B 1 32 ? 6.508 15.266 5.648 1 71.69 32 ARG B CA 1
ATOM 1412 C C . ARG B 1 32 ? 5.566 15.102 4.457 1 71.69 32 ARG B C 1
ATOM 1414 O O . ARG B 1 32 ? 4.367 15.375 4.566 1 71.69 32 ARG B O 1
ATOM 1421 N N . ALA B 1 33 ? 6.109 14.883 3.4 1 77.81 33 ALA B N 1
ATOM 1422 C CA . ALA B 1 33 ? 5.34 14.477 2.227 1 77.81 33 ALA B CA 1
ATOM 1423 C C . ALA B 1 33 ? 5.34 12.961 2.074 1 77.81 33 ALA B C 1
ATOM 1425 O O . ALA B 1 33 ? 6.391 12.32 2.168 1 77.81 33 ALA B O 1
ATOM 1426 N N . CYS B 1 34 ? 4.145 12.367 2.115 1 82.69 34 CYS B N 1
ATOM 1427 C CA . CYS B 1 34 ? 3.982 10.93 1.93 1 82.69 34 CYS B CA 1
ATOM 1428 C C . CYS B 1 34 ? 3.359 10.617 0.574 1 82.69 34 CYS B C 1
ATOM 1430 O O . CYS B 1 34 ? 2.217 10.992 0.311 1 82.69 34 CYS B O 1
ATOM 1432 N N . VAL B 1 35 ? 4.129 9.953 -0.263 1 86.44 35 VAL B N 1
ATOM 1433 C CA . VAL B 1 35 ? 3.68 9.641 -1.614 1 86.44 35 VAL B CA 1
ATOM 1434 C C . VAL B 1 35 ? 3.672 8.125 -1.812 1 86.44 35 VAL B C 1
ATOM 1436 O O . VAL B 1 35 ? 4.613 7.434 -1.417 1 86.44 35 VAL B O 1
ATOM 1439 N N . HIS B 1 36 ? 2.623 7.637 -2.426 1 89.5 36 HIS B N 1
ATOM 1440 C CA . HIS B 1 36 ? 2.557 6.215 -2.738 1 89.5 36 HIS B CA 1
ATOM 1441 C C . HIS B 1 36 ? 3.26 5.906 -4.055 1 89.5 36 HIS B C 1
ATOM 1443 O O . HIS B 1 36 ? 3.172 6.68 -5.008 1 89.5 36 HIS B O 1
ATOM 1449 N N . TRP B 1 37 ? 3.848 4.848 -4.066 1 91.69 37 TRP B N 1
ATOM 1450 C CA . TRP B 1 37 ? 4.566 4.34 -5.23 1 91.69 37 TRP B CA 1
ATOM 1451 C C . TRP B 1 37 ? 4.227 2.877 -5.488 1 91.69 37 TRP B C 1
ATOM 1453 O O . TRP B 1 37 ? 3.926 2.129 -4.555 1 91.69 37 TRP B O 1
ATOM 1463 N N . GLY B 1 38 ? 4.234 2.494 -6.789 1 94.31 38 GLY B N 1
ATOM 1464 C CA . GLY B 1 38 ? 4.027 1.1 -7.145 1 94.31 38 GLY B CA 1
ATOM 1465 C C . GLY B 1 38 ? 4.633 0.726 -8.484 1 94.31 38 GLY B C 1
ATOM 1466 O O . GLY B 1 38 ? 4.945 1.601 -9.297 1 94.31 38 GLY B O 1
ATOM 1467 N N . CYS B 1 39 ? 4.797 -0.546 -8.664 1 96.12 39 CYS B N 1
ATOM 1468 C CA . CYS B 1 39 ? 5.285 -1.082 -9.93 1 96.12 39 CYS B CA 1
ATOM 1469 C C . CYS B 1 39 ? 4.75 -2.49 -10.172 1 96.12 39 CYS B C 1
ATOM 1471 O O . CYS B 1 39 ? 4.094 -3.064 -9.305 1 96.12 39 CYS B O 1
ATOM 1473 N N . VAL B 1 40 ? 4.961 -2.928 -11.359 1 97.62 40 VAL B N 1
ATOM 1474 C CA . VAL B 1 40 ? 4.625 -4.293 -11.742 1 97.62 40 VAL B CA 1
ATOM 1475 C C . VAL B 1 40 ? 5.875 -5.016 -12.25 1 97.62 40 VAL B C 1
ATOM 1477 O O . VAL B 1 40 ? 6.605 -4.488 -13.086 1 97.62 40 VAL B O 1
ATOM 1480 N N . LEU B 1 41 ? 6.133 -6.184 -11.672 1 98.38 41 LEU B N 1
ATOM 1481 C CA . LEU B 1 41 ? 7.207 -7.051 -12.141 1 98.38 41 LEU B CA 1
ATOM 1482 C C . LEU B 1 41 ? 6.652 -8.234 -12.93 1 98.38 41 LEU B C 1
ATOM 1484 O O . LEU B 1 41 ? 5.609 -8.789 -12.57 1 98.38 41 LEU B O 1
ATOM 1488 N N . SER B 1 42 ? 7.371 -8.617 -13.93 1 98.25 42 SER B N 1
ATOM 1489 C CA . SER B 1 42 ? 6.957 -9.734 -14.766 1 98.25 42 SER B CA 1
ATOM 1490 C C . SER B 1 42 ? 8.156 -10.383 -15.453 1 98.25 42 SER B C 1
ATOM 1492 O O . SER B 1 42 ? 9.281 -9.906 -15.328 1 98.25 42 SER B O 1
ATOM 1494 N N . GLY B 1 43 ? 7.836 -11.5 -16.141 1 96.81 43 GLY B N 1
ATOM 1495 C CA . GLY B 1 43 ? 8.875 -12.148 -16.906 1 96.81 43 GLY B CA 1
ATOM 1496 C C . GLY B 1 43 ? 9.531 -11.227 -17.922 1 96.81 43 GLY B C 1
ATOM 1497 O O . GLY B 1 43 ? 10.727 -11.367 -18.219 1 96.81 43 GLY B O 1
ATOM 1498 N N . SER B 1 44 ? 8.922 -10.258 -18.469 1 96.5 44 SER B N 1
ATOM 1499 C CA . SER B 1 44 ? 9.445 -9.336 -19.469 1 96.5 44 SER B CA 1
ATOM 1500 C C . SER B 1 44 ? 10.117 -8.133 -18.828 1 96.5 44 SER B C 1
ATOM 1502 O O . SER B 1 44 ? 10.922 -7.449 -19.469 1 96.5 44 SER B O 1
ATOM 1504 N N . LYS B 1 45 ? 9.805 -7.785 -17.641 1 97.56 45 LYS B N 1
ATOM 1505 C CA . LYS B 1 45 ? 10.375 -6.707 -16.844 1 97.56 45 LYS B CA 1
ATOM 1506 C C . LYS B 1 45 ? 10.594 -7.145 -15.391 1 97.56 45 LYS B C 1
ATOM 1508 O O . LYS B 1 45 ? 9.781 -6.84 -14.516 1 97.56 45 LYS B O 1
ATOM 1513 N N . THR B 1 46 ? 11.766 -7.633 -15.195 1 98.25 46 THR B N 1
ATOM 1514 C CA . THR B 1 46 ? 11.984 -8.336 -13.938 1 98.25 46 THR B CA 1
ATOM 1515 C C . THR B 1 46 ? 12.516 -7.379 -12.867 1 98.25 46 THR B C 1
ATOM 1517 O O . THR B 1 46 ? 12.594 -7.738 -11.688 1 98.25 46 THR B O 1
ATOM 1520 N N . THR B 1 47 ? 12.852 -6.156 -13.281 1 97.56 47 THR B N 1
ATOM 1521 C CA . THR B 1 47 ? 13.484 -5.246 -12.344 1 97.56 47 THR B CA 1
ATOM 1522 C C . THR B 1 47 ? 12.789 -3.887 -12.344 1 97.56 47 THR B C 1
ATOM 1524 O O . THR B 1 47 ? 12.312 -3.432 -13.391 1 97.56 47 THR B O 1
ATOM 1527 N N . ALA B 1 48 ? 12.664 -3.279 -11.195 1 97.75 48 ALA B N 1
ATOM 1528 C CA . ALA B 1 48 ? 12.172 -1.916 -11.016 1 97.75 48 ALA B CA 1
ATOM 1529 C C . ALA B 1 48 ? 13.008 -1.162 -9.984 1 97.75 48 ALA B C 1
ATOM 1531 O O . ALA B 1 48 ? 13.438 -1.737 -8.984 1 97.75 48 ALA B O 1
ATOM 1532 N N . VAL B 1 49 ? 13.195 0.173 -10.273 1 96.5 49 VAL B N 1
ATOM 1533 C CA . VAL B 1 49 ? 14.031 0.968 -9.383 1 96.5 49 VAL B CA 1
ATOM 1534 C C . VAL B 1 49 ? 13.281 2.221 -8.945 1 96.5 49 VAL B C 1
ATOM 1536 O O . VAL B 1 49 ? 12.711 2.934 -9.773 1 96.5 49 VAL B O 1
ATOM 1539 N N . PHE B 1 50 ? 13.234 2.471 -7.656 1 95.56 50 PHE B N 1
ATOM 1540 C CA . PHE B 1 50 ? 12.812 3.76 -7.121 1 95.56 50 PHE B CA 1
ATOM 1541 C C . PHE B 1 50 ? 14.016 4.641 -6.812 1 95.56 50 PHE B C 1
ATOM 1543 O O . PHE B 1 50 ? 14.914 4.23 -6.074 1 95.56 50 PHE B O 1
ATOM 1550 N N . LYS B 1 51 ? 13.938 5.785 -7.312 1 93.94 51 LYS B N 1
ATOM 1551 C CA . LYS B 1 51 ? 14.953 6.789 -7.012 1 93.94 51 LYS B CA 1
ATOM 1552 C C . LYS B 1 51 ? 14.32 8.055 -6.445 1 93.94 51 LYS B C 1
ATOM 1554 O O . LYS B 1 51 ? 13.398 8.617 -7.047 1 93.94 51 LYS B O 1
ATOM 1559 N N . ALA B 1 52 ? 14.797 8.398 -5.273 1 90.31 52 ALA B N 1
ATOM 1560 C CA . ALA B 1 52 ? 14.312 9.656 -4.727 1 90.31 52 ALA B CA 1
ATOM 1561 C C . ALA B 1 52 ? 14.836 10.844 -5.535 1 90.31 52 ALA B C 1
ATOM 1563 O O . ALA B 1 52 ? 15.992 10.844 -5.969 1 90.31 52 ALA B O 1
ATOM 1564 N N . GLU B 1 53 ? 14.023 11.805 -5.77 1 83.44 53 GLU B N 1
ATOM 1565 C CA . GLU B 1 53 ? 14.383 12.953 -6.594 1 83.44 53 GLU B CA 1
ATOM 1566 C C . GLU B 1 53 ? 15.398 13.836 -5.883 1 83.44 53 GLU B C 1
ATOM 1568 O O . GLU B 1 53 ? 16.359 14.312 -6.5 1 83.44 53 GLU B O 1
ATOM 1573 N N . ASN B 1 54 ? 15.195 14.203 -4.59 1 76.88 54 ASN B N 1
ATOM 1574 C CA . ASN B 1 54 ? 16.062 15.117 -3.855 1 76.88 54 ASN B CA 1
ATOM 1575 C C . ASN B 1 54 ? 16.906 14.383 -2.826 1 76.88 54 ASN B C 1
ATOM 1577 O O . ASN B 1 54 ? 16.406 13.977 -1.774 1 76.88 54 ASN B O 1
ATOM 1581 N N . ASP B 1 55 ? 18.172 14.375 -3.07 1 73.06 55 ASP B N 1
ATOM 1582 C CA . ASP B 1 55 ? 19.078 13.664 -2.18 1 73.06 55 ASP B CA 1
ATOM 1583 C C . ASP B 1 55 ? 19.422 14.508 -0.956 1 73.06 55 ASP B C 1
ATOM 1585 O O . ASP B 1 55 ? 20.062 14.023 -0.023 1 73.06 55 ASP B O 1
ATOM 1589 N N . LEU B 1 56 ? 18.969 15.719 -0.984 1 74.81 56 LEU B N 1
ATOM 1590 C CA . LEU B 1 56 ? 19.297 16.594 0.135 1 74.81 56 LEU B CA 1
ATOM 1591 C C . LEU B 1 56 ? 18.328 16.391 1.29 1 74.81 56 LEU B C 1
ATOM 1593 O O . LEU B 1 56 ? 18.609 16.781 2.426 1 74.81 56 LEU B O 1
ATOM 1597 N N . LEU B 1 57 ? 17.234 15.852 0.995 1 77 57 LEU B N 1
ATOM 1598 C CA . LEU B 1 57 ? 16.234 15.586 2.023 1 77 57 LEU B CA 1
ATOM 1599 C C . LEU B 1 57 ? 16.359 14.164 2.551 1 77 57 LEU B C 1
ATOM 1601 O O . LEU B 1 57 ? 16.922 13.289 1.877 1 77 57 LEU B O 1
ATOM 1605 N N . GLU B 1 58 ? 15.945 14.047 3.764 1 83.31 58 GLU B N 1
ATOM 1606 C CA . GLU B 1 58 ? 15.781 12.68 4.262 1 83.31 58 GLU B CA 1
ATOM 1607 C C . GLU B 1 58 ? 14.625 11.977 3.553 1 83.31 58 GLU B C 1
ATOM 1609 O O . GLU B 1 58 ? 13.5 12.477 3.529 1 83.31 58 GLU B O 1
ATOM 1614 N N . ASN B 1 59 ? 15.031 10.953 2.887 1 85.69 59 ASN B N 1
ATOM 1615 C CA . ASN B 1 59 ? 14.062 10.156 2.152 1 85.69 59 ASN B CA 1
ATOM 1616 C C . ASN B 1 59 ? 13.859 8.781 2.795 1 85.69 59 ASN B C 1
ATOM 1618 O O . ASN B 1 59 ? 14.836 8.07 3.062 1 85.69 59 ASN B O 1
ATOM 1622 N N . GLN B 1 60 ? 12.648 8.445 3.182 1 88.5 60 GLN B N 1
ATOM 1623 C CA . GLN B 1 60 ? 12.289 7.125 3.693 1 88.5 60 GLN B CA 1
ATOM 1624 C C . GLN B 1 60 ? 11.398 6.379 2.705 1 88.5 60 GLN B C 1
ATOM 1626 O O . GLN B 1 60 ? 10.406 6.93 2.217 1 88.5 60 GLN B O 1
ATOM 1631 N N . PHE B 1 61 ? 11.773 5.203 2.465 1 93 61 PHE B N 1
ATOM 1632 C CA . PHE B 1 61 ? 11.016 4.348 1.562 1 93 61 PHE B CA 1
ATOM 1633 C C . PHE B 1 61 ? 10.516 3.104 2.285 1 93 61 PHE B C 1
ATOM 1635 O O . PHE B 1 61 ? 11.312 2.297 2.766 1 93 61 PHE B O 1
ATOM 1642 N N . PHE B 1 62 ? 9.156 2.916 2.361 1 94.44 62 PHE B N 1
ATOM 1643 C CA . PHE B 1 62 ? 8.539 1.79 3.059 1 94.44 62 PHE B CA 1
ATOM 1644 C C . PHE B 1 62 ? 7.781 0.9 2.084 1 94.44 62 PHE B C 1
ATOM 1646 O O . PHE B 1 62 ? 6.883 1.369 1.378 1 94.44 62 PHE B O 1
ATOM 1653 N N . ILE B 1 63 ? 8.141 -0.399 1.994 1 96.62 63 ILE B N 1
ATOM 1654 C CA . ILE B 1 63 ? 7.301 -1.34 1.259 1 96.62 63 ILE B CA 1
ATOM 1655 C C . ILE B 1 63 ? 6.02 -1.607 2.039 1 96.62 63 ILE B C 1
ATOM 1657 O O . ILE B 1 63 ? 6.051 -1.79 3.258 1 96.62 63 ILE B O 1
ATOM 1661 N N . LYS B 1 64 ? 4.922 -1.562 1.367 1 95.75 64 LYS B N 1
ATOM 1662 C CA . LYS B 1 64 ? 3.648 -1.83 2.029 1 95.75 64 LYS B CA 1
ATOM 1663 C C . LYS B 1 64 ? 3.191 -3.264 1.782 1 95.75 64 LYS B C 1
ATOM 1665 O O . LYS B 1 64 ? 3.01 -4.035 2.727 1 95.75 64 LYS B O 1
ATOM 1670 N N . THR B 1 65 ? 3.057 -3.607 0.486 1 97.19 65 THR B N 1
ATOM 1671 C CA . THR B 1 65 ? 2.639 -4.961 0.138 1 97.19 65 THR B CA 1
ATOM 1672 C C . THR B 1 65 ? 3.316 -5.422 -1.147 1 97.19 65 THR B C 1
ATOM 1674 O O . THR B 1 65 ? 3.775 -4.602 -1.944 1 97.19 65 THR B O 1
ATOM 1677 N N . ILE B 1 66 ? 3.43 -6.688 -1.324 1 98.38 66 ILE B N 1
ATOM 1678 C CA . ILE B 1 66 ? 3.713 -7.395 -2.568 1 98.38 66 ILE B CA 1
ATOM 1679 C C . ILE B 1 66 ? 2.615 -8.422 -2.842 1 98.38 66 ILE B C 1
ATOM 1681 O O . ILE B 1 66 ? 2.299 -9.242 -1.979 1 98.38 66 ILE B O 1
ATOM 1685 N N . CYS B 1 67 ? 2.039 -8.297 -4.051 1 98.12 67 CYS B N 1
ATOM 1686 C CA . CYS B 1 67 ? 0.857 -9.094 -4.355 1 98.12 67 CYS B CA 1
ATOM 1687 C C . CYS B 1 67 ? 0.969 -9.734 -5.734 1 98.12 67 CYS B C 1
ATOM 1689 O O . CYS B 1 67 ? 1.472 -9.109 -6.672 1 98.12 67 CYS B O 1
ATOM 1691 N N . LEU B 1 68 ? 0.366 -10.961 -5.812 1 97.69 68 LEU B N 1
ATOM 1692 C CA . LEU B 1 68 ? 0.202 -11.555 -7.137 1 97.69 68 LEU B CA 1
ATOM 1693 C C . LEU B 1 68 ? -1.006 -10.961 -7.852 1 97.69 68 LEU B C 1
ATOM 1695 O O . LEU B 1 68 ? -2.029 -10.68 -7.223 1 97.69 68 LEU B O 1
ATOM 1699 N N . SER B 1 69 ? -0.857 -10.797 -9.148 1 96.44 69 SER B N 1
ATOM 1700 C CA . SER B 1 69 ? -2.006 -10.469 -9.984 1 96.44 69 SER B CA 1
ATOM 1701 C C . SER B 1 69 ? -2.838 -11.711 -10.289 1 96.44 69 SER B C 1
ATOM 1703 O O . SER B 1 69 ? -2.373 -12.836 -10.109 1 96.44 69 SER B O 1
ATOM 1705 N N . GLU B 1 70 ? -4.02 -11.492 -10.82 1 93.69 70 GLU B N 1
ATOM 1706 C CA . GLU B 1 70 ? -4.891 -12.602 -11.203 1 93.69 70 GLU B CA 1
ATOM 1707 C C . GLU B 1 70 ? -4.289 -13.406 -12.352 1 93.69 70 GLU B C 1
ATOM 1709 O O . GLU B 1 70 ? -4.559 -14.602 -12.492 1 93.69 70 GLU B O 1
ATOM 1714 N N . ASP B 1 71 ? -3.4 -12.789 -13.117 1 95.5 71 ASP B N 1
ATOM 1715 C CA . ASP B 1 71 ? -2.842 -13.43 -14.305 1 95.5 71 ASP B CA 1
ATOM 1716 C C . ASP B 1 71 ? -1.528 -14.141 -13.977 1 95.5 71 ASP B C 1
ATOM 1718 O O . ASP B 1 71 ? -0.936 -14.789 -14.844 1 95.5 71 ASP B O 1
ATOM 1722 N N . ALA B 1 72 ? -1.158 -14.055 -12.758 1 96.44 72 ALA B N 1
ATOM 1723 C CA . ALA B 1 72 ? 0.089 -14.719 -12.383 1 96.44 72 ALA B CA 1
ATOM 1724 C C . ALA B 1 72 ? -0.076 -16.234 -12.359 1 96.44 72 ALA B C 1
ATOM 1726 O O . ALA B 1 72 ? -1.117 -16.75 -11.945 1 96.44 72 ALA B O 1
ATOM 1727 N N . GLY B 1 73 ? 0.942 -16.906 -12.719 1 93.81 73 GLY B N 1
ATOM 1728 C CA . GLY B 1 73 ? 0.915 -18.375 -12.719 1 93.81 73 GLY B CA 1
ATOM 1729 C C . GLY B 1 73 ? 0.978 -18.969 -11.32 1 93.81 73 GLY B C 1
ATOM 1730 O O . GLY B 1 73 ? 1.139 -18.25 -10.336 1 93.81 73 GLY B O 1
ATOM 1731 N N . ASP B 1 74 ? 0.938 -20.281 -11.242 1 93.75 74 ASP B N 1
ATOM 1732 C CA . ASP B 1 74 ? 0.9 -21.016 -9.977 1 93.75 74 ASP B CA 1
ATOM 1733 C C . ASP B 1 74 ? 2.309 -21.281 -9.453 1 93.75 74 ASP B C 1
ATOM 1735 O O . ASP B 1 74 ? 2.48 -21.719 -8.312 1 93.75 74 ASP B O 1
ATOM 1739 N N . GLU B 1 75 ? 3.232 -20.984 -10.141 1 96.38 75 GLU B N 1
ATOM 1740 C CA . GLU B 1 75 ? 4.609 -21.188 -9.711 1 96.38 75 GLU B CA 1
ATOM 1741 C C . GLU B 1 75 ? 4.992 -20.234 -8.578 1 96.38 75 GLU B C 1
ATOM 1743 O O . GLU B 1 75 ? 4.238 -19.312 -8.258 1 96.38 75 GLU B O 1
ATOM 1748 N N . MET B 1 76 ? 6.117 -20.547 -7.984 1 96.88 76 MET B N 1
ATOM 1749 C CA . MET B 1 76 ? 6.613 -19.703 -6.91 1 96.88 76 MET B CA 1
ATOM 1750 C C . MET B 1 76 ? 7.207 -18.406 -7.469 1 96.88 76 MET B C 1
ATOM 1752 O O . MET B 1 76 ? 7.926 -18.438 -8.469 1 96.88 76 MET B O 1
ATOM 1756 N N . HIS B 1 77 ? 6.836 -17.297 -6.875 1 98.44 77 HIS B N 1
ATOM 1757 C CA . HIS B 1 77 ? 7.379 -15.984 -7.219 1 98.44 77 HIS B CA 1
ATOM 1758 C C . HIS B 1 77 ? 8.25 -15.438 -6.09 1 98.44 77 HIS B C 1
ATOM 1760 O O . HIS B 1 77 ? 7.77 -15.234 -4.973 1 98.44 77 HIS B O 1
ATOM 1766 N N . ILE B 1 78 ? 9.477 -15.18 -6.344 1 98.75 78 ILE B N 1
ATOM 1767 C CA . ILE B 1 78 ? 10.414 -14.68 -5.344 1 98.75 78 ILE B CA 1
ATOM 1768 C C . ILE B 1 78 ? 10.852 -13.266 -5.711 1 98.75 78 ILE B C 1
ATOM 1770 O O . ILE B 1 78 ? 11.359 -13.031 -6.812 1 98.75 78 ILE B O 1
ATOM 1774 N N . VAL B 1 79 ? 10.68 -12.336 -4.812 1 98.38 79 VAL B N 1
ATOM 1775 C CA . VAL B 1 79 ? 11.086 -10.945 -5.004 1 98.38 79 VAL B CA 1
ATOM 1776 C C . VAL B 1 79 ? 12.234 -10.609 -4.055 1 98.38 79 VAL B C 1
ATOM 1778 O O . VAL B 1 79 ? 12.141 -10.852 -2.85 1 98.38 79 VAL B O 1
ATOM 1781 N N . ALA B 1 80 ? 13.297 -10.086 -4.645 1 97.31 80 ALA B N 1
ATOM 1782 C CA . ALA B 1 80 ? 14.438 -9.617 -3.869 1 97.31 80 ALA B CA 1
ATOM 1783 C C . ALA B 1 80 ? 14.57 -8.102 -3.953 1 97.31 80 ALA B C 1
ATOM 1785 O O . ALA B 1 80 ? 14.023 -7.473 -4.859 1 97.31 80 ALA B O 1
ATOM 1786 N N . VAL B 1 81 ? 15.25 -7.574 -2.953 1 96.62 81 VAL B N 1
ATOM 1787 C CA . VAL B 1 81 ? 15.438 -6.129 -2.932 1 96.62 81 VAL B CA 1
ATOM 1788 C C . VAL B 1 81 ? 16.891 -5.801 -2.59 1 96.62 81 VAL B C 1
ATOM 1790 O O . VAL B 1 81 ? 17.562 -6.578 -1.915 1 96.62 81 VAL B O 1
ATOM 1793 N N . CYS B 1 82 ? 17.328 -4.715 -3.111 1 94.56 82 CYS B N 1
ATOM 1794 C CA . CYS B 1 82 ? 18.562 -4.078 -2.697 1 94.56 82 CYS B CA 1
ATOM 1795 C C . CYS B 1 82 ? 18.391 -2.568 -2.568 1 94.56 82 CYS B C 1
ATOM 1797 O O . CYS B 1 82 ? 17.688 -1.951 -3.369 1 94.56 82 CYS B O 1
ATOM 1799 N N . ASP B 1 83 ? 18.938 -2.064 -1.482 1 92.88 83 ASP B N 1
ATOM 1800 C CA . ASP B 1 83 ? 18.781 -0.625 -1.297 1 92.88 83 ASP B CA 1
ATOM 1801 C C . ASP B 1 83 ? 20.125 0.081 -1.329 1 92.88 83 ASP B C 1
ATOM 1803 O O . ASP B 1 83 ? 21.141 -0.513 -1.723 1 92.88 83 ASP B O 1
ATOM 1807 N N . GLY B 1 84 ? 20.109 1.321 -1.044 1 88.88 84 GLY B N 1
ATOM 1808 C CA . GLY B 1 84 ? 21.25 2.191 -1.245 1 88.88 84 GLY B CA 1
ATOM 1809 C C . GLY B 1 84 ? 22.328 2.012 -0.191 1 88.88 84 GLY B C 1
ATOM 1810 O O . GLY B 1 84 ? 23.359 2.691 -0.224 1 88.88 84 GLY B O 1
ATOM 1811 N N . VAL B 1 85 ? 21.828 1.132 0.862 1 80.62 85 VAL B N 1
ATOM 1812 C CA . VAL B 1 85 ? 22.828 0.935 1.895 1 80.62 85 VAL B CA 1
ATOM 1813 C C . VAL B 1 85 ? 23.844 -0.104 1.43 1 80.62 85 VAL B C 1
ATOM 1815 O O . VAL B 1 85 ? 23.516 -1.28 1.27 1 80.62 85 VAL B O 1
ATOM 1818 N N . GLY B 1 86 ? 24.797 0.27 0.785 1 66.5 86 GLY B N 1
ATOM 1819 C CA . GLY B 1 86 ? 26.016 -0.443 0.464 1 66.5 86 GLY B CA 1
ATOM 1820 C C . GLY B 1 86 ? 25.844 -1.474 -0.635 1 66.5 86 GLY B C 1
ATOM 1821 O O . GLY B 1 86 ? 24.766 -1.562 -1.242 1 66.5 86 GLY B O 1
ATOM 1822 N N . ALA B 1 87 ? 26.891 -2.051 -1.069 1 65.44 87 ALA B N 1
ATOM 1823 C CA . ALA B 1 87 ? 27.078 -3.029 -2.139 1 65.44 87 ALA B CA 1
ATOM 1824 C C . ALA B 1 87 ? 26.469 -4.379 -1.759 1 65.44 87 ALA B C 1
ATOM 1826 O O . ALA B 1 87 ? 27.062 -5.426 -2.004 1 65.44 87 ALA B O 1
ATOM 1827 N N . SER B 1 88 ? 25.297 -4.246 -1.116 1 70.81 88 SER B N 1
ATOM 1828 C CA . SER B 1 88 ? 24.766 -5.52 -0.646 1 70.81 88 SER B CA 1
ATOM 1829 C C . SER B 1 88 ? 24.031 -6.254 -1.76 1 70.81 88 SER B C 1
ATOM 1831 O O . SER B 1 88 ? 23.5 -5.629 -2.678 1 70.81 88 SER B O 1
ATOM 1833 N N . LYS B 1 89 ? 24.25 -7.602 -1.751 1 86.12 89 LYS B N 1
ATOM 1834 C CA . LYS B 1 89 ? 23.516 -8.492 -2.652 1 86.12 89 LYS B CA 1
ATOM 1835 C C . LYS B 1 89 ? 22.016 -8.383 -2.432 1 86.12 89 LYS B C 1
ATOM 1837 O O . LYS B 1 89 ? 21.562 -8.141 -1.311 1 86.12 89 LYS B O 1
ATOM 1842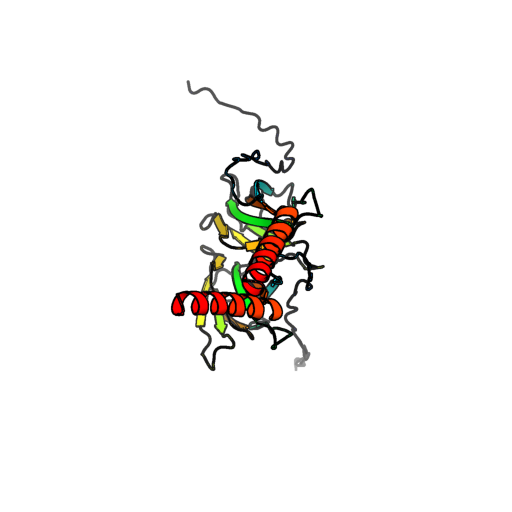 N N . PRO B 1 90 ? 21.312 -8.516 -3.479 1 89.81 90 PRO B N 1
ATOM 1843 C CA . PRO B 1 90 ? 19.859 -8.516 -3.312 1 89.81 90 PRO B CA 1
ATOM 1844 C C . PRO B 1 90 ? 19.391 -9.539 -2.287 1 89.81 90 PRO B C 1
ATOM 1846 O O . PRO B 1 90 ? 19.891 -10.664 -2.252 1 89.81 90 PRO B O 1
ATOM 1849 N N . LEU B 1 91 ? 18.547 -9.156 -1.421 1 93.5 91 LEU B N 1
ATOM 1850 C CA . LEU B 1 91 ? 17.953 -9.977 -0.371 1 93.5 91 LEU B CA 1
ATOM 1851 C C . LEU B 1 91 ? 16.531 -10.398 -0.754 1 93.5 91 LEU B C 1
ATOM 1853 O O . LEU B 1 91 ? 15.68 -9.555 -1.015 1 93.5 91 LEU B O 1
ATOM 1857 N N . PRO B 1 92 ? 16.328 -11.805 -0.856 1 96.81 92 PRO B N 1
ATOM 1858 C CA . PRO B 1 92 ? 14.922 -12.203 -1.031 1 96.81 92 PRO B CA 1
ATOM 1859 C C . PRO B 1 92 ? 14.031 -11.773 0.131 1 96.81 92 PRO B C 1
ATOM 1861 O O . PRO B 1 92 ? 14.359 -12.031 1.292 1 96.81 92 PRO B O 1
ATOM 1864 N N . ILE B 1 93 ? 12.922 -11.18 -0.132 1 97.38 93 ILE B N 1
ATOM 1865 C CA . ILE B 1 93 ? 12.109 -10.656 0.958 1 97.38 93 ILE B CA 1
ATOM 1866 C C . ILE B 1 93 ? 10.703 -11.25 0.882 1 97.38 93 ILE B C 1
ATOM 1868 O O . ILE B 1 93 ? 9.93 -11.156 1.838 1 97.38 93 ILE B O 1
ATOM 1872 N N . ALA B 1 94 ? 10.336 -11.805 -0.248 1 97.88 94 ALA B N 1
ATOM 1873 C CA . ALA B 1 94 ? 8.992 -12.367 -0.4 1 97.88 94 ALA B CA 1
ATOM 1874 C C . ALA B 1 94 ? 9.016 -13.625 -1.262 1 97.88 94 ALA B C 1
ATOM 1876 O O . ALA B 1 94 ? 9.711 -13.672 -2.281 1 97.88 94 ALA B O 1
ATOM 1877 N N . THR B 1 95 ? 8.305 -14.578 -0.829 1 97.62 95 THR B N 1
ATOM 1878 C CA . THR B 1 95 ? 7.934 -15.758 -1.608 1 97.62 95 THR B CA 1
ATOM 1879 C C . THR B 1 95 ? 6.414 -15.906 -1.68 1 97.62 95 THR B C 1
ATOM 1881 O O . THR B 1 95 ? 5.754 -16.094 -0.655 1 97.62 95 THR B O 1
ATOM 1884 N N . LEU B 1 96 ? 5.859 -15.773 -2.893 1 97.38 96 LEU B N 1
ATOM 1885 C CA . LEU B 1 96 ? 4.41 -15.82 -3.072 1 97.38 96 LEU B CA 1
ATOM 1886 C C . LEU B 1 96 ? 4.008 -17 -3.938 1 97.38 96 LEU B C 1
ATOM 1888 O O . LEU B 1 96 ? 4.773 -17.438 -4.805 1 97.38 96 LEU B O 1
ATOM 1892 N N . ARG B 1 97 ? 2.877 -17.469 -3.711 1 94.62 97 ARG B N 1
ATOM 1893 C CA . ARG B 1 97 ? 2.229 -18.5 -4.516 1 94.62 97 ARG B CA 1
ATOM 1894 C C . ARG B 1 97 ? 0.713 -18.453 -4.355 1 94.62 97 ARG B C 1
ATOM 1896 O O . ARG B 1 97 ? 0.19 -17.594 -3.639 1 94.62 97 ARG B O 1
ATOM 1903 N N . HIS B 1 98 ? 0.077 -19.375 -5 1 89.88 98 HIS B N 1
ATOM 1904 C CA . HIS B 1 98 ? -1.38 -19.406 -5.055 1 89.88 98 HIS B CA 1
ATOM 1905 C C . HIS B 1 98 ? -1.985 -19.344 -3.656 1 89.88 98 HIS B C 1
ATOM 1907 O O . HIS B 1 98 ? -2.938 -18.594 -3.418 1 89.88 98 HIS B O 1
ATOM 1913 N N . CYS B 1 99 ? -1.543 -20.156 -2.719 1 91.19 99 CYS B N 1
ATOM 1914 C CA . CYS B 1 99 ? -2.096 -20.25 -1.373 1 91.19 99 CYS B CA 1
ATOM 1915 C C . CYS B 1 99 ? -1.623 -19.094 -0.504 1 91.19 99 CYS B C 1
ATOM 1917 O O . CYS B 1 99 ? -2.109 -18.906 0.614 1 91.19 99 CYS B O 1
ATOM 1919 N N . MET B 1 100 ? -0.717 -18.328 -0.904 1 93.81 100 MET B N 1
ATOM 1920 C CA . MET B 1 100 ? -0.191 -17.141 -0.233 1 93.81 100 MET B CA 1
ATOM 1921 C C . MET B 1 100 ? 0.076 -16.016 -1.235 1 93.81 100 MET B C 1
ATOM 1923 O O . MET B 1 100 ? 1.231 -15.703 -1.523 1 93.81 100 MET B O 1
ATOM 1927 N N . PRO B 1 101 ? -0.943 -15.438 -1.677 1 96.25 101 PRO B N 1
ATOM 1928 C CA . PRO B 1 101 ? -0.831 -14.562 -2.85 1 96.25 101 PRO B CA 1
ATOM 1929 C C . PRO B 1 101 ? -0.327 -13.164 -2.498 1 96.25 101 PRO B C 1
ATOM 1931 O O . PRO B 1 101 ? -0.109 -12.344 -3.391 1 96.25 101 PRO B O 1
ATOM 1934 N N . MET B 1 102 ? -0.126 -12.867 -1.168 1 96.69 102 MET B N 1
ATOM 1935 C CA . MET B 1 102 ? 0.331 -11.531 -0.81 1 96.69 102 MET B CA 1
ATOM 1936 C C . MET B 1 102 ? 1.074 -11.547 0.522 1 96.69 102 MET B C 1
ATOM 1938 O O . MET B 1 102 ? 0.959 -12.5 1.29 1 96.69 102 MET B O 1
ATOM 1942 N N . ILE B 1 103 ? 1.817 -10.562 0.75 1 96.31 103 ILE B N 1
ATOM 1943 C CA . ILE B 1 103 ? 2.473 -10.305 2.027 1 96.31 103 ILE B CA 1
ATOM 1944 C C . ILE B 1 103 ? 2.516 -8.797 2.285 1 96.31 103 ILE B C 1
ATOM 1946 O O . ILE B 1 103 ? 2.629 -8 1.349 1 96.31 103 ILE B O 1
ATOM 1950 N N . SER B 1 104 ? 2.359 -8.43 3.498 1 95.94 104 SER B N 1
ATOM 1951 C CA . SER B 1 104 ? 2.469 -7.035 3.924 1 95.94 104 SER B CA 1
ATOM 1952 C C . SER B 1 104 ? 3.729 -6.809 4.75 1 95.94 104 SER B C 1
ATOM 1954 O O . SER B 1 104 ? 4.23 -7.73 5.395 1 95.94 104 SER B O 1
ATOM 1956 N N . PHE B 1 105 ? 4.191 -5.625 4.703 1 94.25 105 PHE B N 1
ATOM 1957 C CA . PHE B 1 105 ? 5.371 -5.215 5.453 1 94.25 105 PHE B CA 1
ATOM 1958 C C . PHE B 1 105 ? 5.047 -4.035 6.363 1 94.25 105 PHE B C 1
ATOM 1960 O O . PHE B 1 105 ? 5.02 -2.887 5.918 1 94.25 105 PHE B O 1
ATOM 1967 N N . PRO B 1 106 ? 4.824 -4.176 7.613 1 89.56 106 PRO B N 1
ATOM 1968 C CA . PRO B 1 106 ? 4.43 -3.092 8.516 1 89.56 106 PRO B CA 1
ATOM 1969 C C . PRO B 1 106 ? 5.586 -2.146 8.844 1 89.56 106 PRO B C 1
ATOM 1971 O O . PRO B 1 106 ? 5.355 -1.013 9.273 1 89.56 106 PRO B O 1
ATOM 1974 N N . GLY B 1 107 ? 6.805 -2.541 8.547 1 90.62 107 GLY B N 1
ATOM 1975 C CA . GLY B 1 107 ? 7.867 -1.673 9.031 1 90.62 107 GLY B CA 1
ATOM 1976 C C . GLY B 1 107 ? 9.164 -1.843 8.273 1 90.62 107 GLY B C 1
ATOM 1977 O O . GLY B 1 107 ? 10.242 -1.536 8.797 1 90.62 107 GLY B O 1
ATOM 1978 N N . LEU B 1 108 ? 9.172 -2.303 7.117 1 92.5 108 LEU B N 1
ATOM 1979 C CA . LEU B 1 108 ? 10.406 -2.447 6.359 1 92.5 108 LEU B CA 1
ATOM 1980 C C . LEU B 1 108 ? 10.781 -1.137 5.676 1 92.5 108 LEU B C 1
ATOM 1982 O O . LEU B 1 108 ? 10.117 -0.719 4.723 1 92.5 108 LEU B O 1
ATOM 1986 N N . GLU B 1 109 ? 11.734 -0.557 6.148 1 93.69 109 GLU B N 1
ATOM 1987 C CA . GLU B 1 109 ? 12.266 0.7 5.625 1 93.69 109 GLU B CA 1
ATOM 1988 C C . GLU B 1 109 ? 13.562 0.477 4.855 1 93.69 109 GLU B C 1
ATOM 1990 O O . GLU B 1 109 ? 14.445 -0.254 5.312 1 93.69 109 GLU B O 1
ATOM 1995 N N . LEU B 1 110 ? 13.633 1.163 3.672 1 92.75 110 LEU B N 1
ATOM 1996 C CA . LEU B 1 110 ? 14.82 1.034 2.832 1 92.75 110 LEU B CA 1
ATOM 1997 C C . LEU B 1 110 ? 15.375 2.406 2.457 1 92.75 110 LEU B C 1
ATOM 1999 O O . LEU B 1 110 ? 14.641 3.4 2.477 1 92.75 110 LEU B O 1
ATOM 2003 N N . ILE B 1 111 ? 16.594 2.447 2.152 1 91.06 111 ILE B N 1
ATOM 2004 C CA . ILE B 1 111 ? 17.234 3.691 1.756 1 91.06 111 ILE B CA 1
ATOM 2005 C C . ILE B 1 111 ? 17.359 3.744 0.235 1 91.06 111 ILE B C 1
ATOM 2007 O O . ILE B 1 111 ? 18.031 2.902 -0.367 1 91.06 111 ILE B O 1
ATOM 2011 N N . PRO B 1 112 ? 16.828 4.773 -0.334 1 91.75 112 PRO B N 1
ATOM 2012 C CA . PRO B 1 112 ? 16.953 4.871 -1.79 1 91.75 112 PRO B CA 1
ATOM 2013 C C . PRO B 1 112 ? 18.391 5.125 -2.242 1 91.75 112 PRO B C 1
ATOM 2015 O O . PRO B 1 112 ? 19.188 5.707 -1.496 1 91.75 112 PRO B O 1
ATOM 2018 N N . PRO B 1 113 ? 18.625 4.715 -3.525 1 93.06 113 PRO B N 1
ATOM 2019 C CA . PRO B 1 113 ? 17.75 4.031 -4.48 1 93.06 113 PRO B CA 1
ATOM 2020 C C . PRO B 1 113 ? 17.453 2.594 -4.07 1 93.06 113 PRO B C 1
ATOM 2022 O O . PRO B 1 113 ? 18.281 1.928 -3.461 1 93.06 113 PRO B O 1
ATOM 2025 N N . VAL B 1 114 ? 16.219 2.152 -4.359 1 95.06 114 VAL B N 1
ATOM 2026 C CA . VAL B 1 114 ? 15.773 0.8 -4.027 1 95.06 114 VAL B CA 1
ATOM 2027 C C . VAL B 1 114 ? 15.492 0.019 -5.305 1 95.06 114 VAL B C 1
ATOM 2029 O O . VAL B 1 114 ? 14.711 0.465 -6.152 1 95.06 114 VAL B O 1
ATOM 2032 N N . THR B 1 115 ? 16.062 -1.174 -5.473 1 96.19 115 THR B N 1
ATOM 2033 C CA . THR B 1 115 ? 15.852 -2.025 -6.637 1 96.19 115 THR B CA 1
ATOM 2034 C C . THR B 1 115 ? 15.086 -3.287 -6.258 1 96.19 115 THR B C 1
ATOM 2036 O O . THR B 1 115 ? 15.453 -3.982 -5.309 1 96.19 115 THR B O 1
ATOM 2039 N N . PHE B 1 116 ? 14.031 -3.508 -6.922 1 97.31 116 PHE B N 1
ATOM 2040 C CA . PHE B 1 116 ? 13.281 -4.754 -6.809 1 97.31 116 PHE B CA 1
ATOM 2041 C C . PHE B 1 116 ? 13.586 -5.68 -7.98 1 97.31 116 PHE B C 1
ATOM 2043 O O . PHE B 1 116 ? 13.703 -5.227 -9.125 1 97.31 116 PHE B O 1
ATOM 2050 N N . LYS B 1 117 ? 13.68 -6.918 -7.641 1 97.69 117 LYS B N 1
ATOM 2051 C CA . LYS B 1 117 ? 13.961 -7.902 -8.68 1 97.69 117 LYS B CA 1
ATOM 2052 C C . LYS B 1 117 ? 13.078 -9.141 -8.516 1 97.69 117 LYS B C 1
ATOM 2054 O O . LYS B 1 117 ? 13.008 -9.719 -7.434 1 97.69 117 LYS B O 1
ATOM 2059 N N . LEU B 1 118 ? 12.422 -9.531 -9.539 1 98.56 118 LEU B N 1
ATOM 2060 C CA . LEU B 1 118 ? 11.742 -10.82 -9.609 1 98.56 118 LEU B CA 1
ATOM 2061 C C . LEU B 1 118 ? 12.727 -11.945 -9.922 1 98.56 118 LEU B C 1
ATOM 2063 O O . LEU B 1 118 ? 13.141 -12.109 -11.078 1 98.56 118 LEU B O 1
ATOM 2067 N N . CYS B 1 119 ? 13.047 -12.773 -8.969 1 97.88 119 CYS B N 1
ATOM 2068 C CA . CYS B 1 119 ? 14.102 -13.773 -9.086 1 97.88 119 CYS B CA 1
ATOM 2069 C C . CYS B 1 119 ? 13.547 -15.094 -9.609 1 97.88 119 CYS B C 1
ATOM 2071 O O . CYS B 1 119 ? 14.289 -15.938 -10.102 1 97.88 119 CYS B O 1
ATOM 2073 N N . SER B 1 120 ? 12.328 -15.32 -9.367 1 97.81 120 SER B N 1
ATOM 2074 C CA . SER B 1 120 ? 11.633 -16.531 -9.805 1 97.81 120 SER B CA 1
ATOM 2075 C C . SER B 1 120 ? 10.164 -16.234 -10.117 1 97.81 120 SER B C 1
ATOM 2077 O O . SER B 1 120 ? 9.547 -15.383 -9.477 1 97.81 120 SER B O 1
ATOM 2079 N N . GLY B 1 121 ? 9.633 -17 -11.125 1 97.75 121 GLY B N 1
ATOM 2080 C CA . GLY B 1 121 ? 8.25 -16.828 -11.531 1 97.75 121 GLY B CA 1
ATOM 2081 C C . GLY B 1 121 ? 8.078 -15.844 -12.672 1 97.75 121 GLY B C 1
ATOM 2082 O O . GLY B 1 121 ? 8.977 -15.039 -12.938 1 97.75 121 GLY B O 1
ATOM 2083 N N . LYS B 1 122 ? 6.848 -15.773 -13.203 1 97.25 122 LYS B N 1
ATOM 2084 C CA . LYS B 1 122 ? 6.617 -14.961 -14.391 1 97.25 122 LYS B CA 1
ATOM 2085 C C . LYS B 1 122 ? 5.75 -13.742 -14.062 1 97.25 122 LYS B C 1
ATOM 2087 O O . LYS B 1 122 ? 5.645 -12.812 -14.859 1 97.25 122 LYS B O 1
ATOM 2092 N N . GLY B 1 123 ? 5.121 -13.797 -12.945 1 97.06 123 GLY B N 1
ATOM 2093 C CA . GLY B 1 123 ? 4.199 -12.727 -12.57 1 97.06 123 GLY B CA 1
ATOM 2094 C C . GLY B 1 123 ? 2.891 -12.781 -13.336 1 97.06 123 GLY B C 1
ATOM 2095 O O . GLY B 1 123 ? 2.418 -13.859 -13.703 1 97.06 123 GLY B O 1
ATOM 2096 N N . PRO B 1 124 ? 2.393 -11.453 -13.383 1 97.88 124 PRO B N 1
ATOM 2097 C CA . PRO B 1 124 ? 2.736 -10.141 -12.836 1 97.88 124 PRO B CA 1
ATOM 2098 C C . PRO B 1 124 ? 2.676 -10.094 -11.312 1 97.88 124 PRO B C 1
ATOM 2100 O O . PRO B 1 124 ? 1.852 -10.781 -10.703 1 97.88 124 PRO B O 1
ATOM 2103 N N . VAL B 1 125 ? 3.605 -9.453 -10.711 1 98.56 125 VAL B N 1
ATOM 2104 C CA . VAL B 1 125 ? 3.682 -9.188 -9.273 1 98.56 125 VAL B CA 1
ATOM 2105 C C . VAL B 1 125 ? 3.588 -7.688 -9.016 1 98.56 125 VAL B C 1
ATOM 2107 O O . VAL B 1 125 ? 4.34 -6.906 -9.602 1 98.56 125 VAL B O 1
ATOM 2110 N N . PHE B 1 126 ? 2.652 -7.254 -8.172 1 98 126 PHE B N 1
ATOM 2111 C CA . PHE B 1 126 ? 2.51 -5.855 -7.789 1 98 126 PHE B CA 1
ATOM 2112 C C . PHE B 1 126 ? 3.363 -5.539 -6.566 1 98 126 PHE B C 1
ATOM 2114 O O . PHE B 1 126 ? 3.355 -6.289 -5.586 1 98 126 PHE B O 1
ATOM 2121 N N . VAL B 1 127 ? 4.027 -4.441 -6.668 1 98 127 VAL B N 1
ATOM 2122 C CA . VAL B 1 127 ? 4.719 -3.893 -5.504 1 98 127 VAL B CA 1
ATOM 2123 C C . VAL B 1 127 ? 4.105 -2.545 -5.129 1 98 127 VAL B C 1
ATOM 2125 O O . VAL B 1 127 ? 3.955 -1.666 -5.98 1 98 127 VAL B O 1
ATOM 2128 N N . SER B 1 128 ? 3.73 -2.418 -3.943 1 96.06 128 SER B N 1
ATOM 2129 C CA . SER B 1 128 ? 3.223 -1.156 -3.416 1 96.06 128 SER B CA 1
ATOM 2130 C C . SER B 1 128 ? 4.129 -0.613 -2.316 1 96.06 128 SER B C 1
ATOM 2132 O O . SER B 1 128 ? 4.543 -1.355 -1.425 1 96.06 128 SER B O 1
ATOM 2134 N N . ALA B 1 129 ? 4.348 0.65 -2.383 1 95.44 129 ALA B N 1
ATOM 2135 C CA . ALA B 1 129 ? 5.258 1.272 -1.423 1 95.44 129 ALA B CA 1
ATOM 2136 C C . ALA B 1 129 ? 4.875 2.729 -1.172 1 95.44 129 ALA B C 1
ATOM 2138 O O . ALA B 1 129 ? 3.932 3.242 -1.774 1 95.44 129 ALA B O 1
ATOM 2139 N N . GLN B 1 130 ? 5.492 3.26 -0.174 1 91.31 130 GLN B N 1
ATOM 2140 C CA . GLN B 1 130 ? 5.305 4.664 0.18 1 91.31 130 GLN B CA 1
ATOM 2141 C C . GLN B 1 130 ? 6.645 5.375 0.338 1 91.31 130 GLN B C 1
ATOM 2143 O O . GLN B 1 130 ? 7.566 4.844 0.96 1 91.31 130 GLN B O 1
ATOM 2148 N N . HIS B 1 131 ? 6.734 6.52 -0.239 1 91.25 131 HIS B N 1
ATOM 2149 C CA . HIS B 1 131 ? 7.895 7.398 -0.115 1 91.25 131 HIS B CA 1
ATOM 2150 C C . HIS B 1 131 ? 7.586 8.594 0.775 1 91.25 131 HIS B C 1
ATOM 2152 O O . HIS B 1 131 ? 6.645 9.352 0.505 1 91.25 131 HIS B O 1
ATOM 2158 N N . ILE B 1 132 ? 8.438 8.789 1.839 1 88.5 132 ILE B N 1
ATOM 2159 C CA . ILE B 1 132 ? 8.25 9.891 2.777 1 88.5 132 ILE B CA 1
ATOM 2160 C C . ILE B 1 132 ? 9.461 10.82 2.73 1 88.5 132 ILE B C 1
ATOM 2162 O O . ILE B 1 132 ? 10.602 10.375 2.869 1 88.5 132 ILE B O 1
ATOM 2166 N N . THR B 1 133 ? 9.164 12.016 2.393 1 86.94 133 THR B N 1
ATOM 2167 C CA . THR B 1 133 ? 10.195 13.039 2.459 1 86.94 133 THR B CA 1
ATOM 2168 C C . THR B 1 133 ? 10.031 13.891 3.715 1 86.94 133 THR B C 1
ATOM 2170 O O . THR B 1 133 ? 8.93 14.352 4.023 1 86.94 133 THR B O 1
ATOM 2173 N N . LEU B 1 134 ? 11.109 13.992 4.465 1 80 134 LEU B N 1
ATOM 2174 C CA . LEU B 1 134 ? 11.086 14.812 5.672 1 80 134 LEU B CA 1
ATOM 2175 C C . LEU B 1 134 ? 11.805 16.141 5.441 1 80 134 LEU B C 1
ATOM 2177 O O . LEU B 1 134 ? 12.883 16.172 4.848 1 80 134 LEU B O 1
ATOM 2181 N N . ASN B 1 135 ? 11.086 17.203 5.531 1 69.38 135 ASN B N 1
ATOM 2182 C CA . ASN B 1 135 ? 11.688 18.531 5.379 1 69.38 135 ASN B CA 1
ATOM 2183 C C . ASN B 1 135 ? 12.703 18.812 6.48 1 69.38 135 ASN B C 1
ATOM 2185 O O . ASN B 1 135 ? 12.422 18.594 7.66 1 69.38 135 ASN B O 1
ATOM 2189 N N . PRO B 1 136 ? 13.977 19.125 6.074 1 58.91 136 PRO B N 1
ATOM 2190 C CA . PRO B 1 136 ? 15.102 19.391 6.973 1 58.91 136 PRO B CA 1
ATOM 2191 C C . PRO B 1 136 ? 14.789 20.453 8.023 1 58.91 136 PRO B C 1
ATOM 2193 O O . PRO B 1 136 ? 15.328 20.406 9.133 1 58.91 136 PRO B O 1
ATOM 2196 N N . ILE B 1 137 ? 14.164 21.469 7.551 1 56.16 137 ILE B N 1
ATOM 2197 C CA . ILE B 1 137 ? 14.07 22.578 8.484 1 56.16 137 ILE B CA 1
ATOM 2198 C C . ILE B 1 137 ? 13.5 22.094 9.812 1 56.16 137 ILE B C 1
ATOM 2200 O O . ILE B 1 137 ? 13.945 22.5 10.883 1 56.16 137 ILE B O 1
ATOM 2204 N N . GLU B 1 138 ? 12.617 21.219 9.734 1 51.06 138 GLU B N 1
ATOM 2205 C CA . GLU B 1 138 ? 11.992 20.812 10.984 1 51.06 138 GLU B CA 1
ATOM 2206 C C . GLU B 1 138 ? 12.883 19.859 11.773 1 51.06 138 GLU B C 1
ATOM 2208 O O . GLU B 1 138 ? 12.844 19.844 13 1 51.06 138 GLU B O 1
ATOM 2213 N N . MET B 1 139 ? 13.602 19.078 11.039 1 52.16 139 MET B N 1
ATOM 2214 C CA . MET B 1 139 ? 14.555 18.234 11.758 1 52.16 139 MET B CA 1
ATOM 2215 C C . MET B 1 139 ? 15.516 19.078 12.586 1 52.16 139 MET B C 1
ATOM 2217 O O . MET B 1 139 ? 15.914 18.688 13.68 1 52.16 139 MET B O 1
ATOM 2221 N N . ILE B 1 140 ? 15.844 20.141 11.977 1 52.91 140 ILE B N 1
ATOM 2222 C CA . ILE B 1 140 ? 16.781 21 12.703 1 52.91 140 ILE B CA 1
ATOM 2223 C C . ILE B 1 140 ? 16.109 21.562 13.945 1 52.91 140 ILE B C 1
ATOM 2225 O O . ILE B 1 140 ? 16.719 21.641 15.016 1 52.91 140 ILE B O 1
ATOM 2229 N N . GLU B 1 141 ? 14.984 21.891 13.766 1 52.22 141 GLU B N 1
ATOM 2230 C CA . GLU B 1 141 ? 14.312 22.5 14.922 1 52.22 141 GLU B CA 1
ATOM 2231 C C . GLU B 1 141 ? 14.07 21.453 16.016 1 52.22 141 GLU B C 1
ATOM 2233 O O . GLU B 1 141 ? 14.18 21.766 17.203 1 52.22 141 GLU B O 1
ATOM 2238 N N . GLU B 1 142 ? 13.734 20.266 15.547 1 52.09 142 GLU B N 1
ATOM 2239 C CA . GLU B 1 142 ? 13.508 19.219 16.547 1 52.09 142 GLU B CA 1
ATOM 2240 C C . GLU B 1 142 ? 14.805 18.828 17.25 1 52.09 142 GLU B C 1
ATOM 2242 O O . GLU B 1 142 ? 14.812 18.578 18.453 1 52.09 142 GLU B O 1
ATOM 2247 N N . GLU B 1 143 ? 15.852 18.688 16.469 1 54.09 143 GLU B N 1
ATOM 2248 C CA . GLU B 1 143 ? 17.141 18.391 17.078 1 54.09 143 GLU B CA 1
ATOM 2249 C C . GLU B 1 143 ? 17.609 19.516 18 1 54.09 143 GLU B C 1
ATOM 2251 O O . GLU B 1 143 ? 18.203 19.266 19.047 1 54.09 143 GLU B O 1
ATOM 2256 N N . GLU B 1 144 ? 17.359 20.719 17.547 1 54.06 144 GLU B N 1
ATOM 2257 C CA . GLU B 1 144 ? 17.766 21.844 18.375 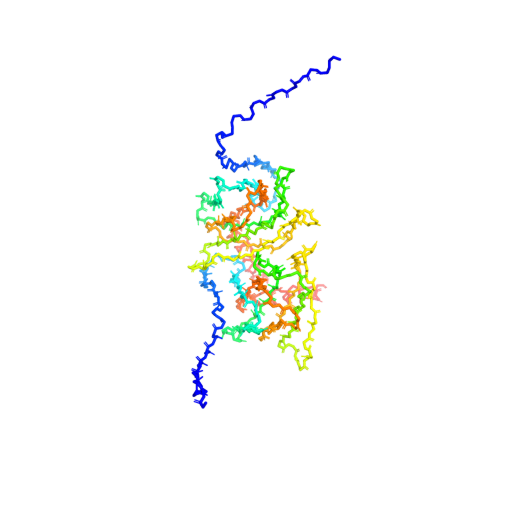1 54.06 144 GLU B CA 1
ATOM 2258 C C . GLU B 1 144 ? 16.938 21.906 19.656 1 54.06 144 GLU B C 1
ATOM 2260 O O . GLU B 1 144 ? 17.453 22.266 20.719 1 54.06 144 GLU B O 1
ATOM 2265 N N . GLU B 1 145 ? 15.742 21.531 19.484 1 52.12 145 GLU B N 1
ATOM 2266 C CA . GLU B 1 145 ? 14.906 21.531 20.688 1 52.12 145 GLU B CA 1
ATOM 2267 C C . GLU B 1 145 ? 15.312 20.422 21.641 1 52.12 145 GLU B C 1
ATOM 2269 O O . GLU B 1 145 ? 15.266 20.594 22.859 1 52.12 145 GLU B O 1
ATOM 2274 N N . GLU B 1 146 ? 15.641 19.344 21.047 1 52.31 146 GLU B N 1
ATOM 2275 C CA . GLU B 1 146 ? 16.109 18.25 21.891 1 52.31 146 GLU B CA 1
ATOM 2276 C C . GLU B 1 146 ? 17.422 18.594 22.562 1 52.31 146 GLU B C 1
ATOM 2278 O O . GLU B 1 146 ? 17.656 18.203 23.719 1 52.31 146 GLU B O 1
ATOM 2283 N N . LYS B 1 147 ? 18.281 19.312 21.906 1 57.62 147 LYS B N 1
ATOM 2284 C CA . LYS B 1 147 ? 19.578 19.703 22.469 1 57.62 147 LYS B CA 1
ATOM 2285 C C . LYS B 1 147 ? 19.391 20.766 23.562 1 57.62 147 LYS B C 1
ATOM 2287 O O . LYS B 1 147 ? 20.125 20.781 24.547 1 57.62 147 LYS B O 1
ATOM 2292 N N . GLN B 1 148 ? 18.516 21.625 23.312 1 54.28 148 GLN B N 1
ATOM 2293 C CA . GLN B 1 148 ? 18.312 22.672 24.312 1 54.28 148 GLN B CA 1
ATOM 2294 C C . GLN B 1 148 ? 17.781 22.094 25.609 1 54.28 148 GLN B C 1
ATOM 2296 O O . GLN B 1 148 ? 18.156 22.531 26.703 1 54.28 148 GLN B O 1
ATOM 2301 N N . ASP B 1 149 ? 16.984 21.078 25.469 1 55.41 149 ASP B N 1
ATOM 2302 C CA . ASP B 1 149 ? 16.438 20.438 26.672 1 55.41 149 ASP B CA 1
ATOM 2303 C C . ASP B 1 149 ? 17.516 19.656 27.422 1 55.41 149 ASP B C 1
ATOM 2305 O O . ASP B 1 149 ? 17.516 19.609 28.656 1 55.41 149 ASP B O 1
ATOM 2309 N N . GLU B 1 150 ? 18.391 19.078 26.656 1 57.41 150 GLU B N 1
ATOM 2310 C CA . GLU B 1 150 ? 19.484 18.344 27.281 1 57.41 150 GLU B CA 1
ATOM 2311 C C . GLU B 1 150 ? 20.453 19.297 28 1 57.41 150 GLU B C 1
ATOM 2313 O O . GLU B 1 150 ? 21 18.953 29.047 1 57.41 150 GLU B O 1
ATOM 2318 N N . GLU B 1 151 ? 20.672 20.375 27.438 1 59.22 151 GLU B N 1
ATOM 2319 C CA . GLU B 1 151 ? 21.594 21.344 28.031 1 59.22 151 GLU B CA 1
ATOM 2320 C C . GLU B 1 151 ? 20.984 21.969 29.297 1 59.22 151 GLU B C 1
ATOM 2322 O O . GLU B 1 151 ? 21.703 22.297 30.234 1 59.22 151 GLU B O 1
ATOM 2327 N N . GLU B 1 152 ? 19.719 22.094 29.297 1 57.72 152 GLU B N 1
ATOM 2328 C CA . GLU B 1 152 ? 19.078 22.672 30.484 1 57.72 152 GLU B CA 1
ATOM 2329 C C . GLU B 1 152 ?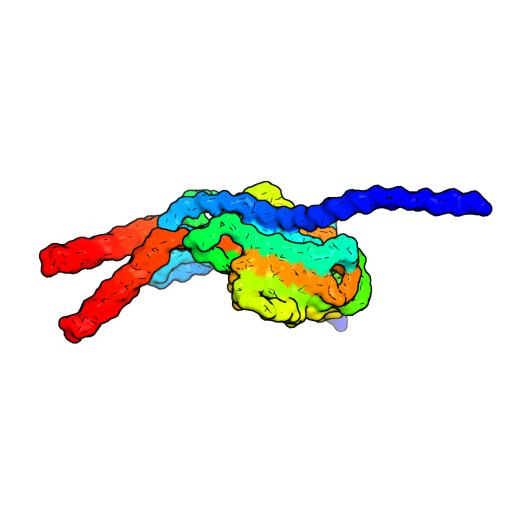 19.125 21.703 31.656 1 57.72 152 GLU B C 1
ATOM 2331 O O . GLU B 1 152 ? 19.234 22.109 32.812 1 57.72 152 GLU B O 1
ATOM 2336 N N . ASP B 1 153 ? 19.078 20.453 31.375 1 61.16 153 ASP B N 1
ATOM 2337 C CA . ASP B 1 153 ? 19.125 19.484 32.438 1 61.16 153 ASP B CA 1
ATOM 2338 C C . ASP B 1 153 ? 20.531 19.344 33 1 61.16 153 ASP B C 1
ATOM 2340 O O . ASP B 1 153 ? 20.719 19.016 34.188 1 61.16 153 ASP B O 1
ATOM 2344 N N . GLU B 1 154 ? 21.516 19.516 32.188 1 56 154 GLU B N 1
ATOM 2345 C CA . GLU B 1 154 ? 22.891 19.375 32.688 1 56 154 GLU B CA 1
ATOM 2346 C C . GLU B 1 154 ? 23.266 20.562 33.594 1 56 154 GLU B C 1
ATOM 2348 O O . GLU B 1 154 ? 24.172 20.453 34.406 1 56 154 GLU B O 1
ATOM 2353 N N . ASP B 1 155 ? 22.672 21.672 33.281 1 59.19 155 ASP B N 1
ATOM 2354 C CA . ASP B 1 155 ? 23.078 22.844 34.062 1 59.19 155 ASP B CA 1
ATOM 2355 C C . ASP B 1 155 ? 22.203 23.031 35.281 1 59.19 155 ASP B C 1
ATOM 2357 O O . ASP B 1 155 ? 22.406 23.953 36.094 1 59.19 155 ASP B O 1
ATOM 2361 N N . GLY B 1 156 ? 21.141 22.156 35.406 1 47.88 156 GLY B N 1
ATOM 2362 C CA . GLY B 1 156 ? 20.375 22.266 36.625 1 47.88 156 GLY B CA 1
ATOM 2363 C C . GLY B 1 156 ? 20.859 21.312 37.719 1 47.88 156 GLY B C 1
ATOM 2364 O O . GLY B 1 156 ? 21.516 20.312 37.406 1 47.88 156 GLY B O 1
#

pLDDT: mean 75.08, std 25.57, range [21.36, 98.75]

Organism: Danio rerio (NCBI:txid7955)